Protein AF-A0A0Q5YS54-F1 (afdb_monomer)

Nearest PDB structures (foldseek):
  2hly-assembly1_A  TM=3.190E-01  e=2.538E+00  Agrobacterium fabrum str. C58

Sequence (174 aa):
MFRSRRDGGPVSRREATMVDCDVEPACDAVPCTEVLYANGEWRVTAEGIEHPRTGYVIDRAGIDRRRDGELWEWPLHLAEKSWCEPGPLRDAFMVALGRYGVAADPDLMRSFAIGFGPRFGSGRDIVDLGFTSLGEIVSRRRHGGRKPPGPLPSDVAWRRDETGDRRRVAVAGR

Radius of gyration: 38.42 Å; Cα contacts (8 Å, |Δi|>4): 169; chains: 1; bounding box: 111×113×77 Å

Mean predicted aligned error: 18.4 Å

Solvent-accessible surface area (backbone atoms only — not comparable to full-atom values): 11142 Å² total; per-residue (Å²): 137,84,85,86,83,80,95,76,85,81,81,86,80,86,80,77,75,74,76,79,89,74,73,77,79,71,75,72,71,66,74,80,63,56,71,79,43,73,62,100,59,32,34,27,37,86,62,25,40,34,27,76,90,78,69,47,72,46,47,52,95,55,68,83,42,56,44,94,81,65,34,37,36,62,47,39,60,44,40,76,38,91,88,56,58,48,59,56,49,48,55,49,48,55,52,42,29,65,74,72,72,48,85,86,53,75,43,51,59,50,19,37,44,67,35,40,38,85,66,50,49,64,60,65,65,46,38,81,72,76,40,84,30,67,70,56,58,54,46,62,66,53,71,76,57,76,79,74,83,70,82,76,64,94,49,58,46,81,42,66,48,100,88,66,52,80,45,81,42,77,56,82,84,129

Secondary structure (DSSP, 8-state):
----------------------------------EEEE-SS-EEESSEEEETTTTEEEEGGGTT-EETTTEEHHHHHHHT-TT--HHHHHHHHHHHHHHHTPPP-HHHHHHHHHHHGGGG--HHHHHTTTPPPHHHHHHHHHTTS--PPPPPPTTEEEEE-TTS-EEEEE----

pLDDT: mean 73.24, std 20.6, range [37.03, 97.31]

Foldseek 3Di:
DDDDDDDDDDDDDDPPPDPPPDDDPPPPPPVPQDFPDDDPAWTQGPQFIARVVVRDTDGLVCLQDDDVPQAGDVLQVCLVPPPDQQPRVVVNSVVSCVVSVHDDDPRDVVNNCVSNPPRNDDQVVVVVVVDDRPVNVVVVVCVVDDDDDPDDPPQWDWDQDPVRDTDIDGHDDD

Structure (mmCIF, N/CA/C/O backbone):
data_AF-A0A0Q5YS54-F1
#
_entry.id   AF-A0A0Q5YS54-F1
#
loop_
_atom_site.group_PDB
_atom_site.id
_atom_site.type_symbol
_atom_site.label_atom_id
_atom_site.label_alt_id
_atom_site.label_comp_id
_atom_site.label_asym_id
_atom_site.label_entity_id
_atom_site.label_seq_id
_atom_site.pdbx_PDB_ins_code
_atom_site.Cartn_x
_atom_site.Cartn_y
_atom_site.Cartn_z
_atom_site.occupancy
_atom_site.B_iso_or_equiv
_atom_site.auth_seq_id
_atom_site.auth_comp_id
_atom_site.auth_asym_id
_atom_site.auth_atom_id
_atom_site.pdbx_PDB_model_num
ATOM 1 N N . MET A 1 1 ? -42.291 65.372 63.037 1.00 45.03 1 MET A N 1
ATOM 2 C CA . MET A 1 1 ? -42.064 65.401 61.577 1.00 45.03 1 MET A CA 1
ATOM 3 C C . MET A 1 1 ? -40.604 65.050 61.295 1.00 45.03 1 MET A C 1
ATOM 5 O O . MET A 1 1 ? -39.732 65.658 61.889 1.00 45.03 1 MET A O 1
ATOM 9 N N . PHE A 1 2 ? -40.417 63.990 60.501 1.00 41.16 2 PHE A N 1
ATOM 10 C CA . PHE A 1 2 ? -39.238 63.438 59.805 1.00 41.16 2 PHE A CA 1
ATOM 11 C C . PHE A 1 2 ? -37.777 63.635 60.292 1.00 41.16 2 PHE A C 1
ATOM 13 O O . PHE A 1 2 ? -37.232 64.732 60.347 1.00 41.16 2 PHE A O 1
ATOM 20 N N . ARG A 1 3 ? -37.137 62.471 60.515 1.00 38.94 3 ARG A N 1
ATOM 21 C CA . ARG A 1 3 ? -35.693 62.148 60.603 1.00 38.94 3 ARG A CA 1
ATOM 22 C C . ARG A 1 3 ? -35.018 62.375 59.229 1.00 38.94 3 ARG A C 1
ATOM 24 O O . ARG A 1 3 ? -35.671 62.163 58.220 1.00 38.94 3 ARG A O 1
ATOM 31 N N . SER A 1 4 ? -33.820 62.956 59.105 1.00 37.72 4 SER A N 1
ATOM 32 C CA . SER A 1 4 ? -32.453 62.444 59.359 1.00 37.72 4 SER A CA 1
ATOM 33 C C . SER A 1 4 ? -31.892 61.433 58.333 1.00 37.72 4 SER A C 1
ATOM 35 O O . SER A 1 4 ? -32.382 60.317 58.243 1.00 37.72 4 SER A O 1
ATOM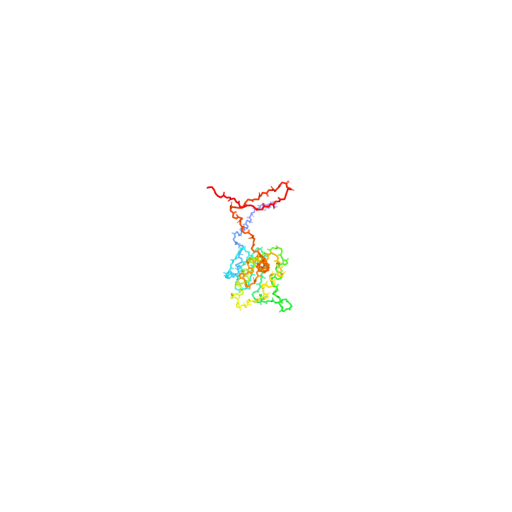 37 N N . ARG A 1 5 ? -30.757 61.845 57.732 1.00 39.06 5 ARG A N 1
ATOM 38 C CA . ARG A 1 5 ? -29.547 61.091 57.321 1.00 39.06 5 ARG A CA 1
ATOM 39 C C . ARG A 1 5 ? -29.536 60.178 56.078 1.00 39.06 5 ARG A C 1
ATOM 41 O O . ARG A 1 5 ? -30.108 59.103 56.078 1.00 39.06 5 ARG A O 1
ATOM 48 N N . ARG A 1 6 ? -28.640 60.589 55.164 1.00 45.41 6 ARG A N 1
ATOM 49 C CA . ARG A 1 6 ? -27.515 59.856 54.536 1.00 45.41 6 ARG A CA 1
ATOM 50 C C . ARG A 1 6 ? -27.780 58.412 54.088 1.00 45.41 6 ARG A C 1
ATOM 52 O O . ARG A 1 6 ? -27.662 57.489 54.889 1.00 45.41 6 ARG A O 1
ATOM 59 N N . ASP A 1 7 ? -27.911 58.247 52.776 1.00 42.50 7 ASP A N 1
ATOM 60 C CA . ASP A 1 7 ? -27.638 56.994 52.075 1.00 42.50 7 ASP A CA 1
ATOM 61 C C . ASP A 1 7 ? -26.134 56.690 52.090 1.00 42.50 7 ASP A C 1
ATOM 63 O O . ASP A 1 7 ? -25.338 57.254 51.340 1.00 42.50 7 ASP A O 1
ATOM 67 N N . GLY A 1 8 ? -25.746 55.805 53.005 1.00 37.88 8 GLY A N 1
ATOM 68 C CA . GLY A 1 8 ? -24.553 54.980 52.898 1.00 37.88 8 GLY A CA 1
ATOM 69 C C . GLY A 1 8 ? -25.012 53.544 52.681 1.00 37.88 8 GLY A C 1
ATOM 70 O O . GLY A 1 8 ? -25.467 52.902 53.624 1.00 37.88 8 GLY A O 1
ATOM 71 N N . GLY A 1 9 ? -24.931 53.056 51.444 1.00 37.75 9 GLY A N 1
ATOM 72 C CA . GLY A 1 9 ? -25.209 51.660 51.115 1.00 37.75 9 GLY A CA 1
ATOM 73 C C . GLY A 1 9 ? -24.006 50.770 51.453 1.00 37.75 9 GLY A C 1
ATOM 74 O O . GLY A 1 9 ? -22.901 51.069 50.994 1.00 37.75 9 GLY A O 1
ATOM 75 N N . PRO A 1 10 ? -24.176 49.696 52.247 1.00 45.62 10 PRO A N 1
ATOM 76 C CA . PRO A 1 10 ? -23.107 48.758 52.542 1.00 45.62 10 PRO A CA 1
ATOM 77 C C . PRO A 1 10 ? -22.980 47.624 51.508 1.00 45.62 10 PRO A C 1
ATOM 79 O O . PRO A 1 10 ? -23.948 47.071 50.999 1.00 45.62 10 PRO A O 1
ATOM 82 N N . VAL A 1 11 ? -21.709 47.308 51.277 1.00 41.50 11 VAL A N 1
ATOM 83 C CA . VAL A 1 11 ? -21.022 46.065 50.893 1.00 41.50 11 VAL A CA 1
ATOM 84 C C . VAL A 1 11 ? -21.829 44.748 50.809 1.00 41.50 11 VAL A C 1
ATOM 86 O O . VAL A 1 11 ? -22.479 44.332 51.761 1.00 41.50 11 VAL A O 1
ATOM 89 N N . SER A 1 12 ? -21.564 44.024 49.711 1.00 44.62 12 SER A N 1
ATOM 90 C CA . SER A 1 12 ? -21.478 42.558 49.548 1.00 44.62 12 SER A CA 1
ATOM 91 C C . SER A 1 12 ? -22.643 41.658 49.976 1.00 44.62 12 SER A C 1
ATOM 93 O O . SER A 1 12 ? -22.775 41.285 51.141 1.00 44.62 12 SER A O 1
ATOM 95 N N . ARG A 1 13 ? -23.269 41.029 48.974 1.00 39.94 13 ARG A N 1
ATOM 96 C CA . ARG A 1 13 ? -23.571 39.595 49.039 1.00 39.94 13 ARG A CA 1
ATOM 97 C C . ARG A 1 13 ? -23.063 38.925 47.766 1.00 39.94 13 ARG A C 1
ATOM 99 O O . ARG A 1 13 ? -23.441 39.288 46.663 1.00 39.94 13 ARG A O 1
ATOM 106 N N . ARG A 1 14 ? -22.145 37.984 47.970 1.00 49.72 14 ARG A N 1
ATOM 107 C CA . ARG A 1 14 ? -21.566 37.091 46.971 1.00 49.72 14 ARG A CA 1
ATOM 108 C C . ARG A 1 14 ? -22.688 36.312 46.283 1.00 49.72 14 ARG A C 1
ATOM 110 O O . ARG A 1 14 ? -23.325 35.497 46.945 1.00 49.72 14 ARG A O 1
ATOM 117 N N . GLU A 1 15 ? -22.882 36.508 44.988 1.00 39.16 15 GLU A N 1
ATOM 118 C CA . GLU A 1 15 ? -23.424 35.450 44.140 1.00 39.16 15 GLU A CA 1
ATOM 119 C C . GLU A 1 15 ? -22.237 34.625 43.659 1.00 39.16 15 GLU A C 1
ATOM 121 O O . GLU A 1 15 ? -21.535 34.962 42.711 1.00 39.16 15 GLU A O 1
ATOM 126 N N . ALA A 1 16 ? -21.963 33.565 44.416 1.00 43.44 16 ALA A N 1
ATOM 127 C CA . ALA A 1 16 ? -21.250 32.420 43.897 1.00 43.44 16 ALA A CA 1
ATOM 128 C C . ALA A 1 16 ? -22.200 31.735 42.910 1.00 43.44 16 ALA A C 1
ATOM 130 O O . ALA A 1 16 ? -22.990 30.875 43.300 1.00 43.44 16 ALA A O 1
ATOM 131 N N . THR A 1 17 ? -22.156 32.137 41.642 1.00 52.41 17 THR A N 1
ATOM 132 C CA . THR A 1 17 ? -22.575 31.243 40.569 1.00 52.41 17 THR A CA 1
ATOM 133 C C . THR A 1 17 ? -21.574 30.100 40.552 1.00 52.41 17 THR A C 1
ATOM 135 O O . THR A 1 17 ? -20.456 30.205 40.055 1.00 52.41 17 THR A O 1
ATOM 138 N N . MET A 1 18 ? -21.969 29.052 41.271 1.00 37.03 18 MET A N 1
ATOM 139 C CA . MET A 1 18 ? -21.812 27.652 40.908 1.00 37.03 18 MET A CA 1
ATOM 140 C C . MET A 1 18 ? -21.274 27.526 39.479 1.00 37.03 18 MET A C 1
ATOM 142 O O . MET A 1 18 ? -22.008 27.678 38.506 1.00 37.03 18 MET A O 1
ATOM 146 N N . VAL A 1 19 ? -19.961 27.339 39.365 1.00 52.62 19 VAL A N 1
ATOM 147 C CA . VAL A 1 19 ? -19.399 26.712 38.177 1.00 52.62 19 VAL A CA 1
ATOM 148 C C . VAL A 1 19 ? -19.944 25.297 38.241 1.00 52.62 19 VAL A C 1
ATOM 150 O O . VAL A 1 19 ? -19.564 24.537 39.132 1.00 52.62 19 VAL A O 1
ATOM 153 N N . ASP A 1 20 ? -20.909 25.002 37.375 1.00 40.97 20 ASP A N 1
ATOM 154 C CA . ASP A 1 20 ? -21.258 23.639 37.006 1.00 40.97 20 ASP A CA 1
ATOM 155 C C . ASP A 1 20 ? -19.962 22.957 36.559 1.00 40.97 20 ASP A C 1
ATOM 157 O O . ASP A 1 20 ? -19.469 23.136 35.445 1.00 40.97 20 ASP A O 1
ATOM 161 N N . CYS A 1 21 ? -19.351 22.236 37.492 1.00 40.00 21 CYS A N 1
ATOM 162 C CA . CYS A 1 21 ? -18.343 21.235 37.212 1.00 40.00 21 CYS A CA 1
ATOM 163 C C . CYS A 1 21 ? -19.077 19.965 36.781 1.00 40.00 21 CYS A C 1
ATOM 165 O O . CYS A 1 21 ? -19.072 18.997 37.524 1.00 40.00 21 CYS A O 1
ATOM 167 N N . ASP A 1 22 ? -19.726 19.981 35.621 1.00 46.78 22 ASP A N 1
ATOM 168 C CA . ASP A 1 22 ? -20.234 18.768 34.983 1.00 46.78 22 ASP A CA 1
ATOM 169 C C . ASP A 1 22 ? -20.442 19.030 33.491 1.00 46.78 22 ASP A C 1
ATOM 171 O O . ASP A 1 22 ? -21.460 19.546 33.039 1.00 46.78 22 ASP A O 1
ATOM 175 N N . VAL A 1 23 ? -19.421 18.713 32.707 1.00 51.25 23 VAL A N 1
ATOM 176 C CA . VAL A 1 23 ? -19.479 17.560 31.808 1.00 51.25 23 VAL A CA 1
ATOM 177 C C . VAL A 1 23 ? -18.148 17.533 31.070 1.00 51.25 23 VAL A C 1
ATOM 179 O O . VAL A 1 23 ? -17.738 18.513 30.446 1.00 51.25 23 VAL A O 1
ATOM 182 N N . GLU A 1 24 ? -17.431 16.423 31.224 1.00 54.34 24 GLU A N 1
ATOM 183 C CA . GLU A 1 24 ? -16.321 16.021 30.361 1.00 54.34 24 GLU A CA 1
ATOM 184 C C . GLU A 1 24 ? -16.598 16.503 28.925 1.00 54.34 24 GLU A C 1
ATOM 186 O O . GLU A 1 24 ? -17.722 16.285 28.450 1.00 54.34 24 GLU A O 1
ATOM 191 N N . PRO A 1 25 ? -15.655 17.140 28.197 1.00 48.47 25 PRO A N 1
ATOM 192 C CA . PRO A 1 25 ? -15.834 17.210 26.760 1.00 48.47 25 PRO A CA 1
ATOM 193 C C . PRO A 1 25 ? -15.951 15.757 26.340 1.00 48.47 25 PRO A C 1
ATOM 195 O O . PRO A 1 25 ? -15.012 14.983 26.543 1.00 48.47 25 PRO A O 1
ATOM 198 N N . ALA A 1 26 ? -17.149 15.385 25.881 1.00 46.88 26 ALA A N 1
ATOM 199 C CA . ALA A 1 26 ? -17.406 14.105 25.275 1.00 46.88 26 ALA A CA 1
ATOM 200 C C . ALA A 1 26 ? -16.154 13.784 24.468 1.00 46.88 26 ALA A C 1
ATOM 202 O O . ALA A 1 26 ? -15.763 14.571 23.603 1.00 46.88 26 ALA A O 1
ATOM 203 N N . CYS A 1 27 ? -15.460 12.696 24.815 1.00 40.81 27 CYS A N 1
ATOM 204 C CA . CYS A 1 27 ? -14.637 12.048 23.821 1.00 40.81 27 CYS A CA 1
ATOM 205 C C . CYS A 1 27 ? -15.623 11.802 22.692 1.00 40.81 27 CYS A C 1
ATOM 207 O O . CYS A 1 27 ? -16.436 10.883 22.800 1.00 40.81 27 CYS A O 1
ATOM 209 N N . ASP A 1 28 ? -15.633 12.702 21.704 1.00 43.88 28 ASP A N 1
ATOM 210 C CA . ASP A 1 28 ? -16.298 12.518 20.437 1.00 43.88 28 ASP A CA 1
ATOM 211 C C . ASP A 1 28 ? -15.869 11.127 20.048 1.00 43.88 28 ASP A C 1
ATOM 213 O O . ASP A 1 28 ? -14.678 10.869 19.836 1.00 43.88 28 ASP A O 1
ATOM 217 N N . ALA A 1 29 ? -16.812 10.199 20.172 1.00 50.38 29 ALA A N 1
ATOM 218 C CA . ALA A 1 29 ? -16.577 8.812 19.898 1.00 50.38 29 ALA A CA 1
ATOM 219 C C . ALA A 1 29 ? -16.202 8.810 18.428 1.00 50.38 29 ALA A C 1
ATOM 221 O O . ALA A 1 29 ? -17.075 8.878 17.563 1.00 50.38 29 ALA A O 1
ATOM 222 N N . VAL A 1 30 ? -14.891 8.821 18.163 1.00 54.78 30 VAL A N 1
ATOM 223 C CA . VAL A 1 30 ? -14.317 8.471 16.876 1.00 54.78 30 VAL A CA 1
ATOM 224 C C . VAL A 1 30 ? -15.111 7.232 16.512 1.00 54.78 30 VAL A C 1
ATOM 226 O O . VAL A 1 30 ? -15.075 6.290 17.320 1.00 54.78 30 VAL A O 1
ATOM 229 N N . PRO A 1 31 ? -15.946 7.262 15.448 1.00 50.97 31 PRO A N 1
ATOM 230 C CA . PRO A 1 31 ? -16.754 6.103 15.112 1.00 50.97 31 PRO A CA 1
ATOM 231 C C . PRO A 1 31 ? -15.760 4.964 15.115 1.00 50.97 31 PRO A C 1
ATOM 233 O O . PRO A 1 31 ? -14.725 5.090 14.466 1.00 50.97 31 PRO A O 1
ATOM 236 N N . CYS A 1 32 ? -15.962 3.987 16.003 1.00 50.88 32 CYS A N 1
ATOM 237 C CA . CYS A 1 32 ? -14.967 2.960 16.253 1.00 50.88 32 CYS A CA 1
ATOM 238 C C . CYS A 1 32 ? -14.929 2.110 14.993 1.00 50.88 32 CYS A C 1
ATOM 240 O O . CYS A 1 32 ? -15.639 1.114 14.882 1.00 50.88 32 CYS A O 1
ATOM 242 N N . THR A 1 33 ? -14.188 2.591 13.999 1.00 67.19 33 THR A N 1
ATOM 243 C CA . THR A 1 33 ? -14.033 1.994 12.695 1.00 67.19 33 THR A CA 1
ATOM 244 C C . THR A 1 33 ? -13.433 0.644 12.987 1.00 67.19 33 THR A C 1
ATOM 246 O O . THR A 1 33 ? -12.353 0.550 13.574 1.00 67.19 33 THR A O 1
ATOM 249 N N . GLU A 1 34 ? -14.198 -0.400 12.688 1.00 87.75 34 GLU A N 1
ATOM 250 C CA . GLU A 1 34 ? -13.836 -1.756 13.059 1.00 87.75 34 GLU A CA 1
ATOM 251 C C . GLU A 1 34 ? -12.430 -2.057 12.533 1.00 87.75 34 GLU A C 1
ATOM 253 O O . GLU A 1 34 ? -12.168 -1.974 11.330 1.00 87.75 34 GLU A O 1
ATOM 258 N N . VAL A 1 35 ? -11.508 -2.353 13.449 1.00 93.06 35 VAL A N 1
ATOM 259 C CA . VAL A 1 35 ? -10.118 -2.644 13.107 1.00 93.06 35 VAL A CA 1
ATOM 260 C C . VAL A 1 35 ? -10.049 -4.090 12.636 1.00 93.06 35 VAL A C 1
ATOM 262 O O . VAL A 1 35 ? -10.115 -5.026 13.429 1.00 93.06 35 VAL A O 1
ATOM 265 N N . LEU A 1 36 ? -9.896 -4.270 11.328 1.00 94.44 36 LEU A N 1
ATOM 266 C CA . LEU A 1 36 ? -9.794 -5.573 10.672 1.00 94.44 36 LEU A CA 1
ATOM 267 C C . LEU A 1 36 ? -8.412 -6.206 10.856 1.00 94.44 36 LEU A C 1
ATOM 269 O O . LEU A 1 36 ? -8.273 -7.431 10.814 1.00 94.44 36 LEU A O 1
ATOM 273 N N . TYR A 1 37 ? -7.387 -5.369 11.009 1.00 96.06 37 TYR A N 1
ATOM 274 C CA . TYR A 1 37 ? -6.006 -5.765 11.258 1.00 96.06 37 TYR A CA 1
ATOM 275 C C . TYR A 1 37 ? -5.220 -4.594 11.848 1.00 96.06 37 TYR A C 1
ATOM 277 O O . TYR A 1 37 ? -5.487 -3.439 11.533 1.00 96.06 37 TYR A O 1
ATOM 285 N N . ALA A 1 38 ? -4.222 -4.885 12.674 1.00 95.81 38 ALA A N 1
ATOM 286 C CA . ALA A 1 38 ? -3.269 -3.895 13.147 1.00 95.81 38 ALA A CA 1
ATOM 287 C C . ALA A 1 38 ? -1.885 -4.525 13.306 1.00 95.81 38 ALA A C 1
ATOM 289 O O . ALA A 1 38 ? -1.764 -5.69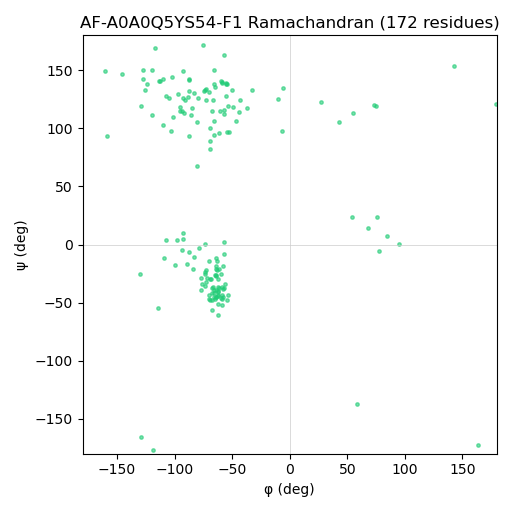0 13.687 1.00 95.81 38 ALA A O 1
ATOM 290 N N . ASN A 1 39 ? -0.848 -3.737 13.051 1.00 94.69 39 ASN A N 1
ATOM 291 C CA . ASN A 1 39 ? 0.530 -4.064 13.393 1.00 94.69 39 ASN A CA 1
ATOM 292 C C . ASN A 1 39 ? 1.178 -2.905 14.163 1.00 94.69 39 ASN A C 1
ATOM 294 O O . ASN A 1 39 ? 0.484 -2.026 14.671 1.00 94.69 39 ASN A O 1
ATOM 298 N N . GLY A 1 40 ? 2.508 -2.929 14.294 1.00 90.12 40 GLY A N 1
ATOM 299 C CA . GLY A 1 40 ? 3.245 -1.943 15.087 1.00 90.12 40 GLY A CA 1
ATOM 300 C C . GLY A 1 40 ? 3.109 -0.490 14.615 1.00 90.12 40 GLY A C 1
ATOM 301 O O . GLY A 1 40 ? 3.334 0.406 15.420 1.00 90.12 40 GLY A O 1
ATOM 302 N N . GLU A 1 41 ? 2.731 -0.248 13.356 1.00 94.00 41 GLU A N 1
ATOM 303 C CA . GLU A 1 41 ? 2.672 1.104 12.771 1.00 94.00 41 GLU A CA 1
ATOM 304 C C . GLU A 1 41 ? 1.335 1.409 12.069 1.00 94.00 41 GLU A C 1
ATOM 306 O O . GLU A 1 41 ? 0.935 2.568 11.985 1.00 94.00 41 GLU A O 1
ATOM 311 N N . TRP A 1 42 ? 0.609 0.392 11.594 1.00 96.81 42 TRP A N 1
ATOM 312 C CA . TRP A 1 42 ? -0.575 0.557 10.747 1.00 96.81 42 TRP A CA 1
ATOM 313 C C . TRP A 1 42 ? -1.795 -0.191 11.279 1.00 96.81 42 TRP A C 1
ATOM 315 O O . TRP A 1 42 ? -1.685 -1.256 11.890 1.00 96.81 42 TRP A O 1
ATOM 325 N N . ARG A 1 43 ? -2.979 0.347 10.982 1.00 97.31 43 ARG A N 1
ATOM 326 C CA . ARG A 1 43 ? -4.288 -0.272 11.212 1.00 97.31 43 ARG A CA 1
ATOM 327 C C . ARG A 1 43 ? -5.053 -0.335 9.900 1.00 97.31 43 ARG A C 1
ATOM 329 O O . ARG A 1 43 ? -5.046 0.614 9.133 1.00 97.31 43 ARG A O 1
ATOM 336 N N . VAL A 1 44 ? -5.726 -1.444 9.645 1.00 97.00 44 VAL A N 1
ATOM 337 C CA . VAL A 1 44 ? -6.645 -1.625 8.521 1.00 97.00 44 VAL A CA 1
ATOM 338 C C . VAL A 1 44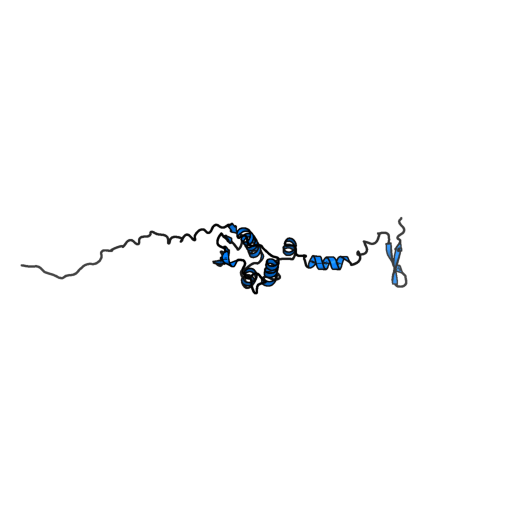 ? -8.049 -1.632 9.099 1.00 97.00 44 VAL A C 1
ATOM 340 O O . VAL A 1 44 ? -8.327 -2.390 10.028 1.00 97.00 44 VAL A O 1
ATOM 343 N N . THR A 1 45 ? -8.921 -0.797 8.556 1.00 96.06 45 THR A N 1
ATOM 344 C CA . THR A 1 45 ? -10.325 -0.674 8.956 1.00 96.06 45 THR A CA 1
ATOM 345 C C . THR A 1 45 ? -11.239 -1.014 7.780 1.00 96.06 45 THR A C 1
ATOM 347 O O . THR A 1 45 ? -10.763 -1.408 6.719 1.00 96.06 45 THR A O 1
ATOM 350 N N . ALA A 1 46 ? -12.557 -0.888 7.932 1.00 93.94 46 ALA A N 1
ATOM 351 C CA . ALA A 1 46 ? -13.479 -1.030 6.801 1.00 93.94 46 ALA A CA 1
ATOM 352 C C . ALA A 1 46 ? -13.306 0.068 5.727 1.00 93.94 46 ALA A C 1
ATOM 354 O O . ALA A 1 46 ? -13.596 -0.173 4.550 1.00 93.94 46 ALA A O 1
ATOM 355 N N . GLU A 1 47 ? -12.813 1.240 6.137 1.00 93.69 47 GLU A N 1
ATOM 356 C CA . GLU A 1 47 ? -12.743 2.458 5.321 1.00 93.69 47 GLU A CA 1
ATOM 357 C C . GLU A 1 47 ? -11.359 2.702 4.715 1.00 93.69 47 GLU A C 1
ATOM 359 O O . GLU A 1 47 ? -11.219 3.479 3.774 1.00 93.69 47 GLU A O 1
ATOM 364 N N . GLY A 1 48 ? -10.308 2.056 5.224 1.00 95.38 48 GLY A N 1
ATOM 365 C CA . GLY A 1 48 ? -8.958 2.342 4.756 1.00 95.38 48 GLY A CA 1
ATOM 366 C C . GLY A 1 48 ? -7.845 1.838 5.660 1.00 95.38 48 GLY A C 1
ATOM 367 O O . GLY A 1 48 ? -8.069 1.098 6.619 1.00 95.38 48 GLY A O 1
ATOM 368 N N . ILE A 1 49 ? -6.621 2.235 5.326 1.00 96.50 49 ILE A N 1
ATOM 369 C CA . ILE A 1 49 ? -5.428 1.970 6.132 1.00 96.50 49 ILE A CA 1
ATOM 370 C C . ILE A 1 49 ? -5.030 3.255 6.847 1.00 96.50 49 ILE A C 1
ATOM 372 O O . ILE A 1 49 ? -4.825 4.282 6.212 1.00 96.50 49 ILE A O 1
ATOM 376 N N . GLU A 1 50 ? -4.882 3.195 8.159 1.00 96.31 50 GLU A N 1
ATOM 377 C CA . GLU A 1 50 ? -4.517 4.315 9.011 1.00 96.31 50 GLU A CA 1
ATOM 378 C C . GLU A 1 50 ? -3.131 4.096 9.623 1.00 96.31 50 GLU A C 1
ATOM 380 O O . GLU A 1 50 ? -2.796 2.990 10.052 1.00 96.31 50 GLU A O 1
ATOM 385 N N . HIS A 1 51 ? -2.346 5.165 9.715 1.00 95.88 51 HIS A N 1
ATOM 386 C CA . HIS A 1 51 ? -1.145 5.243 10.535 1.00 95.88 51 HIS A CA 1
ATOM 387 C C . HIS A 1 51 ? -1.446 6.049 11.814 1.00 95.88 51 HIS A C 1
ATOM 389 O O . HIS A 1 51 ? -1.389 7.286 11.788 1.00 95.88 51 HIS A O 1
ATOM 395 N N . PRO A 1 52 ? -1.738 5.398 12.958 1.00 92.75 52 PRO A N 1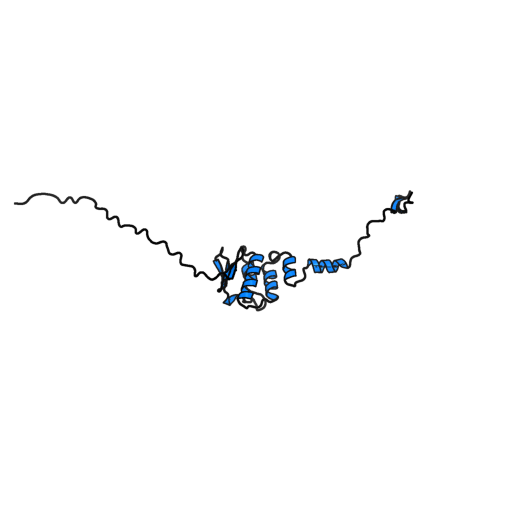
ATOM 396 C CA . PRO A 1 52 ? -2.326 6.066 14.125 1.00 92.75 52 PRO A CA 1
ATOM 397 C C . PRO A 1 52 ? -1.446 7.165 14.725 1.00 92.75 52 PRO A C 1
ATOM 399 O O . PRO A 1 52 ? -1.943 8.135 15.286 1.00 92.75 52 PRO A O 1
ATOM 402 N N . ARG A 1 53 ? -0.118 7.036 14.603 1.00 91.44 53 ARG A N 1
ATOM 403 C CA . ARG A 1 53 ? 0.835 8.013 15.154 1.00 91.44 53 ARG A CA 1
ATOM 404 C C . ARG A 1 53 ? 0.854 9.330 14.377 1.00 91.44 53 ARG A C 1
ATOM 406 O O . ARG A 1 53 ? 1.190 10.360 14.949 1.00 91.44 53 ARG A O 1
ATOM 413 N N . THR A 1 54 ? 0.545 9.302 13.081 1.00 92.62 54 THR A N 1
ATOM 414 C CA . THR A 1 54 ? 0.548 10.504 12.224 1.00 92.62 54 THR A CA 1
ATOM 415 C C . THR A 1 54 ? -0.857 10.943 11.823 1.00 92.62 54 THR A C 1
ATOM 417 O O . THR A 1 54 ? -1.001 12.033 11.279 1.00 92.62 54 THR A O 1
ATOM 420 N N . GLY A 1 55 ? -1.874 10.108 12.061 1.00 92.94 55 GLY A N 1
ATOM 421 C CA . GLY A 1 55 ? -3.238 10.317 11.574 1.00 92.94 55 GLY A CA 1
ATOM 422 C C . GLY A 1 55 ? -3.362 10.195 10.053 1.00 92.94 55 GLY A C 1
ATOM 423 O O . GLY A 1 55 ? -4.349 10.647 9.481 1.00 92.94 55 GLY A O 1
ATOM 424 N N . TYR A 1 56 ? -2.353 9.640 9.374 1.00 94.50 56 TYR A N 1
ATOM 425 C CA . TYR A 1 56 ? -2.375 9.493 7.921 1.00 94.50 56 TYR A CA 1
ATOM 426 C C . TYR A 1 56 ? -3.320 8.360 7.521 1.00 94.50 56 TYR A C 1
ATOM 428 O O . TYR A 1 56 ? -3.217 7.265 8.071 1.00 94.50 56 TYR A O 1
ATOM 436 N N . VAL A 1 57 ? -4.195 8.600 6.543 1.00 95.00 57 VAL A N 1
ATOM 437 C CA . VAL A 1 57 ? -5.186 7.622 6.078 1.00 95.00 57 VAL A CA 1
ATOM 438 C C . VAL A 1 57 ? -5.067 7.415 4.572 1.00 95.00 57 VAL A C 1
ATOM 440 O O . VAL A 1 57 ? -5.012 8.369 3.799 1.00 95.00 57 VAL A O 1
ATOM 443 N N . ILE A 1 58 ? -5.052 6.148 4.170 1.00 96.12 58 ILE A N 1
ATOM 444 C CA . ILE A 1 58 ? -5.204 5.681 2.796 1.00 96.12 58 ILE A CA 1
ATOM 445 C C . ILE A 1 58 ? -6.640 5.192 2.650 1.00 96.12 58 ILE A C 1
ATOM 447 O O . ILE A 1 58 ? -7.001 4.161 3.220 1.00 96.12 58 ILE A O 1
ATOM 451 N N . ASP A 1 59 ? -7.447 5.927 1.895 1.00 95.88 59 ASP A N 1
ATOM 452 C CA . ASP A 1 59 ? -8.844 5.577 1.647 1.00 95.88 59 ASP A CA 1
ATOM 453 C C . ASP A 1 59 ? -8.946 4.261 0.861 1.00 95.88 59 ASP A C 1
ATOM 455 O O . ASP A 1 59 ? -8.239 4.052 -0.133 1.00 95.88 59 ASP A O 1
ATOM 459 N N . ARG A 1 60 ? -9.851 3.379 1.289 1.00 95.50 60 ARG A N 1
ATOM 460 C CA . ARG A 1 60 ? -10.172 2.130 0.598 1.00 95.50 60 ARG A CA 1
ATOM 461 C C . ARG A 1 60 ? -10.540 2.363 -0.865 1.00 95.50 60 ARG A C 1
ATOM 463 O O . ARG A 1 60 ? -10.081 1.605 -1.715 1.00 95.50 60 ARG A O 1
ATOM 470 N N . ALA A 1 61 ? -11.347 3.376 -1.170 1.00 94.25 61 ALA A N 1
ATOM 471 C CA . ALA A 1 61 ? -11.804 3.674 -2.525 1.00 94.25 61 ALA A CA 1
ATOM 472 C C . ALA A 1 61 ? -10.657 4.069 -3.465 1.00 94.25 61 ALA A C 1
ATOM 474 O O . ALA A 1 61 ? -10.798 3.972 -4.680 1.00 94.25 61 ALA A O 1
ATOM 475 N N . GLY A 1 62 ? -9.528 4.519 -2.912 1.00 94.06 62 GLY A N 1
ATOM 476 C CA . GLY A 1 62 ? -8.345 4.902 -3.671 1.00 94.06 62 GLY A CA 1
ATOM 477 C C . GLY A 1 62 ? -7.181 3.927 -3.552 1.00 94.06 62 GLY A C 1
ATOM 478 O O . GLY A 1 62 ? -6.110 4.242 -4.064 1.00 94.06 62 GLY A O 1
ATOM 479 N N . ILE A 1 63 ? -7.323 2.791 -2.865 1.00 95.12 63 ILE A N 1
ATOM 480 C CA . ILE A 1 63 ? -6.176 1.942 -2.509 1.00 95.12 63 ILE A CA 1
ATOM 481 C C . ILE A 1 63 ? -5.448 1.350 -3.727 1.00 95.12 63 ILE A C 1
ATOM 483 O O . ILE A 1 63 ? -4.247 1.101 -3.658 1.00 95.12 63 ILE A O 1
ATOM 487 N N . ASP A 1 64 ? -6.146 1.157 -4.847 1.00 94.81 64 ASP A N 1
ATOM 488 C CA . ASP A 1 64 ? -5.637 0.550 -6.084 1.00 94.81 64 ASP A CA 1
ATOM 489 C C . ASP A 1 64 ? -5.094 1.561 -7.107 1.00 94.81 64 ASP A C 1
ATOM 491 O O . ASP A 1 64 ? -4.682 1.176 -8.208 1.00 94.81 64 ASP A O 1
ATOM 495 N N . ARG A 1 65 ? -5.053 2.847 -6.732 1.00 95.69 65 ARG A N 1
ATOM 496 C CA . ARG A 1 65 ? -4.608 3.939 -7.599 1.00 95.69 65 ARG A CA 1
ATOM 497 C C . ARG A 1 65 ? -3.220 3.697 -8.179 1.00 95.69 65 ARG A C 1
ATOM 499 O O . ARG A 1 65 ? -2.278 3.291 -7.489 1.00 95.69 65 ARG A O 1
ATOM 506 N N . ARG A 1 66 ? -3.096 4.023 -9.468 1.00 94.62 66 ARG A N 1
ATOM 507 C CA . ARG A 1 66 ? -1.871 3.868 -10.254 1.00 94.62 66 ARG A CA 1
ATOM 508 C C . ARG A 1 66 ? -1.284 5.208 -10.662 1.00 94.62 66 ARG A C 1
ATOM 510 O O . ARG A 1 66 ? -2.000 6.111 -11.084 1.00 94.62 66 ARG A O 1
ATOM 517 N N . ARG A 1 67 ? 0.040 5.290 -10.609 1.00 89.06 67 ARG A N 1
ATOM 518 C CA . ARG A 1 67 ? 0.848 6.348 -11.203 1.00 89.06 67 ARG A CA 1
ATOM 519 C C . ARG A 1 67 ? 1.243 5.925 -12.613 1.00 89.06 67 ARG A C 1
ATOM 521 O O . ARG A 1 67 ? 1.792 4.840 -12.803 1.00 89.06 67 ARG A O 1
ATOM 528 N N . ASP A 1 68 ? 0.914 6.770 -13.586 1.00 85.38 68 ASP A N 1
ATOM 529 C CA . ASP A 1 68 ? 1.195 6.564 -15.015 1.00 85.38 68 ASP A CA 1
ATOM 530 C C . ASP A 1 68 ? 0.674 5.221 -15.576 1.00 85.38 68 ASP A C 1
ATOM 532 O O . ASP A 1 68 ? 1.172 4.713 -16.573 1.00 85.38 68 ASP A O 1
ATOM 536 N N . GLY A 1 69 ? -0.347 4.639 -14.933 1.00 83.19 69 GLY A N 1
ATOM 537 C CA . GLY A 1 69 ? -0.996 3.393 -15.356 1.00 83.19 69 GLY A CA 1
ATOM 538 C C . GLY A 1 69 ? -0.239 2.098 -15.037 1.00 83.19 69 GLY A C 1
ATOM 539 O O . GLY A 1 69 ? -0.804 1.028 -15.232 1.00 83.19 69 GLY A O 1
ATOM 540 N N . GLU A 1 70 ? 0.987 2.169 -14.514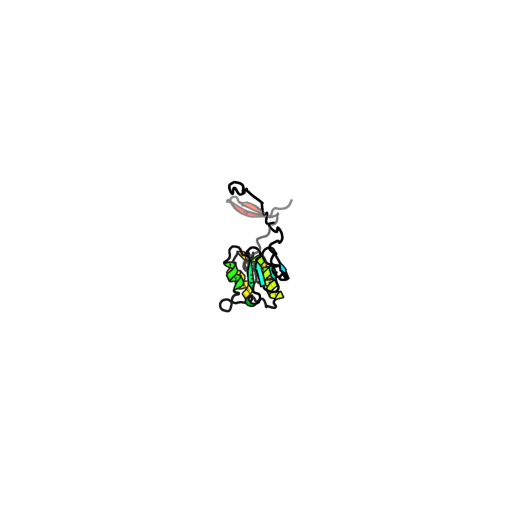 1.00 88.56 70 GLU A N 1
ATOM 541 C CA . GLU A 1 70 ? 1.824 0.984 -14.268 1.00 88.56 70 GLU A CA 1
ATOM 542 C C . GLU A 1 70 ? 2.077 0.752 -12.773 1.00 88.56 70 GLU A C 1
ATOM 544 O O . GLU A 1 70 ? 1.790 -0.317 -12.233 1.00 88.56 70 GLU A O 1
ATOM 549 N N . LEU A 1 71 ? 2.593 1.762 -12.070 1.00 93.44 71 LEU A N 1
ATOM 550 C CA . LEU A 1 71 ? 3.035 1.610 -10.684 1.00 93.44 71 LEU A CA 1
ATOM 551 C C . LEU A 1 71 ? 1.925 1.966 -9.701 1.00 93.44 71 LEU A C 1
ATOM 553 O O . LEU A 1 71 ? 1.110 2.845 -9.954 1.00 93.44 71 LEU A O 1
ATOM 557 N N . TRP A 1 72 ? 1.914 1.324 -8.541 1.00 95.88 72 TRP A N 1
ATOM 558 C CA . TRP A 1 72 ? 1.012 1.670 -7.450 1.00 95.88 72 TRP A CA 1
ATOM 559 C C . TRP A 1 72 ? 1.409 3.009 -6.832 1.00 95.88 72 TRP A C 1
ATOM 561 O O . TRP A 1 72 ? 2.572 3.233 -6.490 1.00 95.88 72 TRP A O 1
ATOM 571 N N . GLU A 1 73 ? 0.430 3.895 -6.660 1.00 95.88 73 GLU A N 1
ATOM 572 C CA . GLU A 1 73 ? 0.653 5.255 -6.169 1.00 95.88 73 GLU A CA 1
ATOM 573 C C . GLU A 1 73 ? 1.116 5.261 -4.706 1.00 95.88 73 GLU A C 1
ATOM 575 O O . GLU A 1 73 ? 2.109 5.908 -4.372 1.00 95.88 73 GLU A O 1
ATOM 580 N N . TRP A 1 74 ? 0.439 4.507 -3.835 1.00 96.06 74 TRP A N 1
ATOM 581 C CA . TRP A 1 74 ? 0.657 4.583 -2.387 1.00 96.06 74 TRP A CA 1
ATOM 582 C C . TRP A 1 74 ? 2.039 4.127 -1.918 1.00 96.06 74 TRP A C 1
ATOM 584 O O . TRP A 1 74 ? 2.643 4.861 -1.133 1.00 96.06 74 TRP A O 1
ATOM 594 N N . PRO A 1 75 ? 2.601 2.996 -2.394 1.00 94.56 75 PRO A N 1
ATOM 595 C CA . PRO A 1 75 ? 3.968 2.625 -2.042 1.00 94.56 75 PRO A CA 1
ATOM 596 C C . PRO A 1 75 ? 4.991 3.697 -2.434 1.00 94.56 75 PRO A C 1
ATOM 598 O O . PRO A 1 75 ? 5.917 3.963 -1.672 1.00 94.56 75 PRO A O 1
ATOM 601 N N . LEU A 1 76 ? 4.812 4.351 -3.588 1.00 94.25 76 LEU A N 1
ATOM 602 C CA . LEU A 1 76 ? 5.698 5.428 -4.033 1.00 94.25 76 LEU A CA 1
ATOM 603 C C . LEU A 1 76 ? 5.525 6.687 -3.176 1.00 94.25 76 LEU A C 1
ATOM 605 O O . LEU A 1 76 ? 6.511 7.254 -2.716 1.00 94.25 76 LEU A O 1
ATOM 609 N N . HIS A 1 77 ? 4.281 7.097 -2.924 1.00 94.56 77 HIS A N 1
ATOM 610 C CA . HIS A 1 77 ? 3.976 8.292 -2.140 1.00 94.56 77 HIS A CA 1
ATOM 611 C C . HIS A 1 77 ? 4.477 8.185 -0.693 1.00 94.56 77 HIS A C 1
ATOM 613 O O . HIS A 1 77 ? 5.045 9.131 -0.144 1.00 94.56 77 HIS A O 1
ATOM 619 N N . LEU A 1 78 ? 4.276 7.028 -0.058 1.00 95.06 78 LEU A N 1
ATOM 620 C CA . LEU A 1 78 ? 4.681 6.803 1.329 1.00 95.06 78 LEU A CA 1
ATOM 621 C C . LEU A 1 78 ? 6.188 6.638 1.483 1.00 95.06 78 LEU A C 1
ATOM 623 O O . LEU A 1 78 ? 6.732 6.979 2.530 1.00 95.06 78 LEU A O 1
ATOM 627 N N . ALA A 1 79 ? 6.884 6.195 0.438 1.00 93.00 79 ALA A N 1
ATOM 628 C CA . ALA A 1 79 ? 8.333 6.106 0.470 1.00 93.00 79 ALA A CA 1
ATOM 629 C C . ALA A 1 79 ? 9.033 7.466 0.604 1.00 93.00 79 ALA A C 1
ATOM 631 O O . ALA A 1 79 ? 10.134 7.525 1.158 1.00 93.00 79 ALA A O 1
ATOM 632 N N . GLU A 1 80 ? 8.388 8.549 0.158 1.00 91.62 80 GLU A N 1
ATOM 633 C CA . GLU A 1 80 ? 8.859 9.926 0.348 1.00 91.62 80 GLU A CA 1
ATOM 634 C C . GLU A 1 80 ? 8.760 10.389 1.811 1.00 91.62 80 GLU A C 1
ATOM 636 O O . GLU A 1 80 ? 9.319 11.422 2.184 1.00 91.62 80 GLU A O 1
ATOM 641 N N . LYS A 1 81 ? 8.030 9.654 2.658 1.00 92.75 81 LYS A N 1
ATOM 642 C CA . LYS A 1 81 ? 7.823 10.005 4.061 1.00 92.75 81 LYS A CA 1
ATOM 643 C C . LYS A 1 81 ? 8.843 9.284 4.936 1.00 92.75 81 LYS A C 1
ATOM 645 O O . LYS A 1 81 ? 8.858 8.060 5.025 1.00 92.75 81 LYS A O 1
ATOM 650 N N . SER A 1 82 ? 9.676 10.056 5.633 1.00 88.94 82 SER A N 1
ATOM 651 C CA . SER A 1 82 ? 10.750 9.527 6.490 1.00 88.94 82 SER A CA 1
ATOM 652 C C . SER A 1 82 ? 10.257 8.694 7.675 1.00 88.94 82 SER A C 1
ATOM 654 O O . SER A 1 82 ? 11.016 7.893 8.202 1.00 88.94 82 SER A O 1
ATOM 656 N N . TRP A 1 83 ? 9.003 8.877 8.092 1.00 90.69 83 TRP A N 1
ATOM 657 C CA . TRP A 1 83 ? 8.375 8.123 9.178 1.00 90.69 83 TRP A CA 1
ATOM 658 C C . TRP A 1 83 ? 7.804 6.771 8.735 1.00 90.69 83 TRP A C 1
ATOM 660 O O . TRP A 1 83 ? 7.392 5.987 9.585 1.00 90.69 83 TRP A O 1
ATOM 670 N N . CYS A 1 84 ? 7.726 6.504 7.428 1.00 92.88 84 CYS A N 1
ATOM 671 C CA . CYS A 1 84 ? 7.096 5.300 6.912 1.00 92.88 84 CYS A CA 1
ATOM 672 C C . CYS A 1 84 ? 8.117 4.172 6.733 1.00 92.88 84 CYS A C 1
ATOM 674 O O . CYS A 1 84 ? 8.973 4.217 5.843 1.00 92.88 84 CYS A O 1
ATOM 676 N N . GLU A 1 85 ? 7.960 3.118 7.534 1.00 90.69 85 GLU A N 1
ATOM 677 C CA . GLU A 1 85 ? 8.739 1.890 7.407 1.00 90.69 85 GLU A CA 1
ATOM 678 C C . GLU A 1 85 ? 8.084 0.905 6.421 1.00 90.69 85 GLU A C 1
ATOM 680 O O . GLU A 1 85 ? 6.883 0.625 6.521 1.00 90.69 85 GLU A O 1
ATOM 685 N N . PRO A 1 86 ? 8.852 0.338 5.473 1.00 91.62 86 PRO A N 1
ATOM 686 C CA . PRO A 1 86 ? 8.307 -0.487 4.399 1.00 91.62 86 PRO A CA 1
ATOM 687 C C . PRO A 1 86 ? 7.683 -1.801 4.865 1.00 91.62 86 PRO A C 1
ATOM 689 O O . PRO A 1 86 ? 6.672 -2.208 4.304 1.00 91.62 86 PRO A O 1
ATOM 692 N N . GLY A 1 87 ? 8.278 -2.477 5.853 1.00 91.56 87 GLY A N 1
ATOM 693 C CA . GLY A 1 87 ? 7.817 -3.794 6.310 1.00 91.56 87 GLY A CA 1
ATOM 694 C C . GLY A 1 87 ? 6.396 -3.746 6.885 1.00 91.56 87 GLY A C 1
ATOM 695 O O . GLY A 1 87 ? 5.492 -4.349 6.305 1.00 91.56 87 GLY A O 1
ATOM 696 N N . PRO A 1 88 ? 6.160 -2.964 7.958 1.00 93.44 88 PRO A N 1
ATOM 697 C CA . PRO A 1 88 ? 4.825 -2.794 8.526 1.00 93.44 88 PRO A CA 1
ATOM 698 C C . PRO A 1 88 ? 3.801 -2.263 7.517 1.00 93.44 88 PRO A C 1
ATOM 700 O O . PRO A 1 88 ? 2.651 -2.703 7.531 1.00 93.44 88 PRO A O 1
ATOM 703 N N . LEU A 1 89 ? 4.205 -1.349 6.624 1.00 94.94 89 LEU A N 1
ATOM 704 C CA . LEU A 1 89 ? 3.320 -0.867 5.565 1.00 94.94 89 LEU A CA 1
ATOM 705 C C . LEU A 1 89 ? 2.919 -2.005 4.625 1.00 94.94 89 LEU A C 1
ATOM 707 O O . LEU A 1 89 ? 1.733 -2.190 4.375 1.00 94.94 89 LEU A O 1
ATOM 711 N N . ARG A 1 90 ? 3.886 -2.766 4.103 1.00 94.44 90 ARG A N 1
ATOM 712 C CA . ARG A 1 90 ? 3.644 -3.865 3.160 1.00 94.44 90 ARG A CA 1
ATOM 713 C C . ARG A 1 90 ? 2.650 -4.867 3.723 1.00 94.44 90 ARG A C 1
ATOM 715 O O . ARG A 1 90 ? 1.707 -5.236 3.031 1.00 94.44 90 ARG A O 1
ATOM 722 N N . ASP A 1 91 ? 2.852 -5.285 4.966 1.00 94.25 91 ASP A N 1
ATOM 723 C CA . ASP A 1 91 ? 2.010 -6.297 5.595 1.00 94.25 91 ASP A CA 1
ATOM 724 C C . ASP A 1 91 ? 0.568 -5.785 5.754 1.00 94.25 91 ASP A C 1
ATOM 726 O O . ASP A 1 91 ? -0.380 -6.471 5.367 1.00 94.25 91 ASP A O 1
ATOM 730 N N . ALA A 1 92 ? 0.394 -4.544 6.223 1.00 96.19 92 ALA A N 1
ATOM 731 C CA . ALA A 1 92 ? -0.923 -3.915 6.311 1.00 96.19 92 ALA A CA 1
ATOM 732 C C . ALA A 1 92 ? -1.577 -3.742 4.931 1.00 96.19 92 ALA A C 1
ATOM 734 O O . ALA A 1 92 ? -2.769 -4.005 4.780 1.00 96.19 92 ALA A O 1
ATOM 735 N N . PHE A 1 93 ? -0.800 -3.359 3.916 1.00 96.06 93 PHE A N 1
ATOM 736 C CA . PHE A 1 93 ? -1.284 -3.168 2.552 1.00 96.06 93 PHE A CA 1
ATOM 737 C C . PHE A 1 93 ? -1.767 -4.487 1.942 1.00 96.06 93 PHE A C 1
ATOM 739 O O . PHE A 1 93 ? -2.875 -4.551 1.423 1.00 96.06 93 PHE A O 1
ATOM 746 N N . MET A 1 94 ? -0.998 -5.570 2.073 1.00 95.00 94 MET A N 1
ATOM 747 C CA . MET A 1 94 ? -1.389 -6.894 1.573 1.00 95.00 94 MET A CA 1
ATOM 748 C C . MET A 1 94 ? -2.660 -7.417 2.250 1.00 95.00 94 MET A C 1
ATOM 750 O O . MET A 1 94 ? -3.540 -7.958 1.578 1.00 95.00 94 MET A O 1
ATOM 754 N N . VAL A 1 95 ? -2.790 -7.220 3.567 1.00 96.19 95 VAL A N 1
ATOM 755 C CA . VAL A 1 95 ? -4.020 -7.574 4.287 1.00 96.19 95 VAL A CA 1
ATOM 756 C C . VAL A 1 95 ? -5.196 -6.733 3.793 1.00 96.19 95 VAL A C 1
ATOM 758 O O . VAL A 1 95 ? -6.259 -7.288 3.518 1.00 96.19 95 VAL A O 1
ATOM 761 N N . ALA A 1 96 ? -5.012 -5.423 3.634 1.00 96.44 96 ALA A N 1
ATOM 762 C CA . ALA A 1 96 ? -6.047 -4.522 3.141 1.00 96.44 96 ALA A CA 1
ATOM 763 C C . ALA A 1 96 ? -6.539 -4.923 1.744 1.00 96.44 96 ALA A C 1
ATOM 765 O O . ALA A 1 96 ? -7.742 -5.068 1.549 1.00 96.44 96 ALA A O 1
ATOM 766 N N . LEU A 1 97 ? -5.635 -5.209 0.801 1.00 96.00 97 LEU A N 1
ATOM 767 C CA . LEU A 1 97 ? -6.003 -5.674 -0.541 1.00 96.00 97 LEU A CA 1
ATOM 768 C C . LEU A 1 97 ? -6.838 -6.960 -0.491 1.00 96.00 97 LEU A C 1
ATOM 770 O O . LEU A 1 97 ? -7.896 -7.035 -1.119 1.00 96.00 97 LEU A O 1
ATOM 774 N N . GLY A 1 98 ? -6.423 -7.931 0.329 1.00 95.31 98 GLY A N 1
ATOM 775 C CA . GLY A 1 98 ? -7.178 -9.168 0.536 1.00 95.31 98 GLY A CA 1
ATOM 776 C C . GLY A 1 98 ? -8.571 -8.938 1.133 1.00 95.31 98 GLY A C 1
ATOM 777 O O . GLY A 1 98 ? -9.523 -9.609 0.740 1.00 95.31 98 GLY A O 1
ATOM 778 N N . ARG A 1 99 ? -8.723 -7.973 2.050 1.00 95.06 99 ARG A N 1
ATOM 779 C CA . ARG A 1 99 ? -10.019 -7.623 2.661 1.00 95.06 99 ARG A CA 1
ATOM 780 C C . ARG A 1 99 ? -10.921 -6.818 1.733 1.00 95.06 99 ARG A C 1
ATOM 782 O O . ARG A 1 99 ? -12.136 -6.985 1.780 1.00 95.06 99 ARG A O 1
ATOM 789 N N . TYR A 1 100 ? -10.347 -5.961 0.898 1.00 94.94 100 TYR A N 1
ATOM 790 C CA . TYR A 1 100 ? -11.101 -5.102 -0.014 1.00 94.94 100 TYR A CA 1
ATOM 791 C C . TYR A 1 100 ? -11.413 -5.772 -1.353 1.00 94.94 100 TYR A C 1
ATOM 793 O O . TYR A 1 100 ? -12.170 -5.208 -2.139 1.00 94.94 100 TYR A O 1
ATOM 801 N N . GLY A 1 101 ? -10.877 -6.972 -1.598 1.00 93.94 101 GLY A N 1
ATOM 802 C CA . GLY A 1 101 ? -11.090 -7.717 -2.839 1.00 93.94 101 GLY A CA 1
ATOM 803 C C . GLY A 1 101 ? -10.288 -7.168 -4.018 1.00 93.94 101 GLY A C 1
ATOM 804 O O . GLY A 1 101 ? -10.667 -7.381 -5.166 1.00 93.94 101 GLY A O 1
ATOM 805 N N . VAL A 1 102 ? -9.190 -6.459 -3.747 1.00 93.94 102 VAL A N 1
ATOM 806 C CA . VAL A 1 102 ? -8.293 -5.927 -4.775 1.00 93.94 102 VAL A CA 1
ATOM 807 C C . VAL A 1 102 ? -7.179 -6.940 -5.022 1.00 93.94 102 VAL A C 1
ATOM 809 O O . VAL A 1 102 ? -6.493 -7.369 -4.094 1.00 93.94 102 VAL A O 1
ATOM 812 N N . ALA A 1 103 ? -6.987 -7.334 -6.280 1.00 92.19 103 ALA A N 1
ATOM 813 C CA . ALA A 1 103 ? -5.937 -8.276 -6.642 1.00 92.19 103 ALA A CA 1
ATOM 814 C C . ALA A 1 103 ? -4.557 -7.606 -6.572 1.00 92.19 103 ALA A C 1
ATOM 816 O O . ALA A 1 103 ? -4.307 -6.598 -7.233 1.00 92.19 103 ALA A O 1
ATOM 817 N N . ALA A 1 104 ? -3.648 -8.191 -5.792 1.00 89.69 104 ALA A N 1
ATOM 818 C CA . ALA A 1 104 ? -2.239 -7.826 -5.839 1.00 89.69 104 ALA A CA 1
ATOM 819 C C . ALA A 1 104 ? -1.609 -8.367 -7.132 1.00 89.69 104 ALA A C 1
ATOM 821 O O . ALA A 1 104 ? -1.793 -9.534 -7.482 1.00 89.69 104 ALA A O 1
ATOM 822 N N . ASP A 1 105 ? -0.847 -7.523 -7.822 1.00 90.25 105 ASP A N 1
ATOM 823 C CA . ASP A 1 105 ? -0.120 -7.866 -9.043 1.00 90.25 105 ASP A CA 1
ATOM 824 C C . ASP A 1 105 ? 1.403 -7.733 -8.837 1.00 90.25 105 ASP A C 1
ATOM 826 O O . ASP A 1 105 ? 1.858 -7.198 -7.818 1.00 90.25 105 ASP A O 1
ATOM 830 N N . PRO A 1 106 ? 2.229 -8.218 -9.782 1.00 88.75 106 PRO A N 1
ATOM 831 C CA . PRO A 1 106 ? 3.681 -8.075 -9.687 1.00 88.75 106 PRO A CA 1
ATOM 832 C C . PRO A 1 106 ? 4.158 -6.615 -9.632 1.00 88.75 106 PRO A C 1
ATOM 834 O O . PRO A 1 106 ? 5.230 -6.337 -9.082 1.00 88.75 106 PRO A O 1
ATOM 837 N N . ASP A 1 107 ? 3.375 -5.675 -10.166 1.00 91.69 107 ASP A N 1
ATOM 838 C CA . ASP A 1 107 ? 3.720 -4.256 -10.175 1.00 91.69 107 ASP A CA 1
ATOM 839 C C . ASP A 1 107 ? 3.594 -3.623 -8.783 1.00 91.69 107 ASP A C 1
ATOM 841 O O . ASP A 1 107 ? 4.302 -2.655 -8.490 1.00 91.69 107 ASP A O 1
ATOM 845 N N . LEU A 1 108 ? 2.806 -4.203 -7.871 1.00 92.56 108 LEU A N 1
ATOM 846 C CA . LEU A 1 108 ? 2.782 -3.802 -6.461 1.00 92.56 108 LEU A CA 1
ATOM 847 C C . LEU A 1 108 ? 4.166 -3.952 -5.832 1.00 92.56 108 LEU A C 1
ATOM 849 O O . LEU A 1 108 ? 4.711 -3.000 -5.271 1.00 92.56 108 LEU A O 1
ATOM 853 N N . MET A 1 109 ? 4.772 -5.131 -5.976 1.00 90.69 109 MET A N 1
ATOM 854 C CA . MET A 1 109 ? 6.103 -5.398 -5.427 1.00 90.69 109 MET A CA 1
ATOM 855 C C . MET A 1 109 ? 7.175 -4.556 -6.117 1.00 90.69 109 MET A C 1
ATOM 857 O O . MET A 1 109 ? 8.073 -4.040 -5.450 1.00 90.69 109 MET A O 1
ATOM 861 N N . ARG A 1 110 ? 7.048 -4.332 -7.433 1.00 91.38 110 ARG A N 1
ATOM 862 C CA . ARG A 1 110 ? 7.909 -3.388 -8.159 1.00 91.38 110 ARG A CA 1
ATOM 863 C C . ARG A 1 110 ? 7.812 -1.975 -7.577 1.00 91.38 110 ARG A C 1
ATOM 865 O O . ARG A 1 110 ? 8.838 -1.333 -7.381 1.00 91.38 110 ARG A O 1
ATOM 872 N N . SER A 1 111 ? 6.609 -1.506 -7.264 1.00 94.06 111 SER A N 1
ATOM 873 C CA . SER A 1 111 ? 6.371 -0.159 -6.727 1.00 94.06 111 SER A CA 1
ATOM 874 C C . SER A 1 111 ? 6.991 0.016 -5.346 1.00 94.06 111 SER A C 1
ATOM 876 O O . SER A 1 111 ? 7.649 1.020 -5.080 1.00 94.06 111 SER A O 1
ATOM 878 N N . PHE A 1 112 ? 6.864 -0.995 -4.490 1.00 92.88 112 PHE A N 1
ATOM 879 C CA . PHE A 1 112 ? 7.543 -1.021 -3.201 1.00 92.88 112 PHE A CA 1
ATOM 880 C C . PHE A 1 112 ? 9.073 -1.021 -3.334 1.00 92.88 112 PHE A C 1
ATOM 882 O O . PHE A 1 112 ? 9.747 -0.259 -2.640 1.00 92.88 112 PHE A O 1
ATOM 889 N N . ALA A 1 113 ? 9.621 -1.834 -4.242 1.00 91.19 113 ALA A N 1
ATOM 890 C CA . ALA A 1 113 ? 11.058 -1.892 -4.489 1.00 91.19 113 ALA A CA 1
ATOM 891 C C . ALA A 1 113 ? 11.608 -0.564 -5.038 1.00 91.19 113 ALA A C 1
ATOM 893 O O . ALA A 1 113 ? 12.685 -0.139 -4.627 1.00 91.19 113 ALA A O 1
ATOM 894 N N . ILE A 1 114 ? 10.870 0.111 -5.926 1.00 91.75 114 ILE A N 1
ATOM 895 C CA . ILE A 1 114 ? 11.246 1.428 -6.462 1.00 91.75 114 ILE A CA 1
ATOM 896 C C . ILE A 1 114 ? 11.154 2.507 -5.379 1.00 91.75 114 ILE A C 1
ATOM 898 O O . ILE A 1 114 ? 12.094 3.281 -5.221 1.00 91.75 114 ILE A O 1
ATOM 902 N N . GLY A 1 115 ? 10.051 2.558 -4.626 1.00 90.69 115 GLY A N 1
ATOM 903 C CA . GLY A 1 115 ? 9.831 3.591 -3.614 1.00 90.69 115 GLY A CA 1
ATOM 904 C C . GLY A 1 115 ? 10.795 3.468 -2.434 1.00 90.69 115 GLY A C 1
ATOM 905 O O . GLY A 1 115 ? 11.532 4.397 -2.109 1.00 90.69 115 GLY A O 1
ATOM 906 N N . PHE A 1 116 ? 10.816 2.310 -1.777 1.00 88.31 116 PHE A N 1
ATOM 907 C CA . PHE A 1 116 ? 11.569 2.127 -0.534 1.00 88.31 116 PHE A CA 1
ATOM 908 C C . PHE A 1 116 ? 13.016 1.676 -0.760 1.00 88.31 116 PHE A C 1
ATOM 910 O O . PHE A 1 116 ? 13.852 1.820 0.143 1.00 88.31 116 PHE A O 1
ATOM 917 N N . GLY A 1 117 ? 13.338 1.175 -1.956 1.00 84.56 117 GLY A N 1
ATOM 918 C CA . GLY A 1 117 ? 14.694 0.792 -2.328 1.00 84.56 117 GLY A CA 1
ATOM 919 C C . GLY A 1 117 ? 15.276 -0.269 -1.382 1.00 84.56 117 GLY A C 1
ATOM 920 O O . GLY A 1 117 ? 14.564 -1.188 -0.973 1.00 84.56 117 GLY A O 1
ATOM 921 N N . PRO A 1 118 ? 16.552 -0.141 -0.968 1.00 75.69 118 PRO A N 1
ATOM 922 C CA . PRO A 1 118 ? 17.213 -1.094 -0.069 1.00 75.69 118 PRO A CA 1
ATOM 923 C C . PRO A 1 118 ? 16.519 -1.290 1.286 1.00 75.69 118 PRO A C 1
ATOM 925 O O . PRO A 1 118 ? 16.785 -2.280 1.964 1.00 75.69 118 PRO A O 1
ATOM 928 N N . ARG A 1 119 ? 15.642 -0.359 1.694 1.00 78.50 119 ARG A N 1
ATOM 929 C CA . ARG A 1 119 ? 14.881 -0.456 2.947 1.00 78.50 119 ARG A CA 1
ATOM 930 C C . ARG A 1 119 ? 13.760 -1.489 2.870 1.00 78.50 119 ARG A C 1
ATOM 932 O O . ARG A 1 119 ? 13.353 -1.987 3.910 1.00 78.50 119 ARG A O 1
ATOM 939 N N . PHE A 1 120 ? 13.263 -1.816 1.671 1.00 65.31 120 PHE A N 1
ATOM 940 C CA . PHE A 1 120 ? 12.097 -2.692 1.485 1.00 65.31 120 PHE A CA 1
ATOM 941 C C . PHE A 1 120 ? 12.310 -4.140 1.970 1.00 65.31 120 PHE A C 1
ATOM 943 O O . PHE A 1 120 ? 11.350 -4.893 2.108 1.00 65.31 120 PHE A O 1
ATOM 950 N N . GLY A 1 121 ? 13.550 -4.518 2.279 1.00 60.12 121 GLY A N 1
ATOM 951 C CA . GLY A 1 121 ? 13.883 -5.789 2.907 1.00 60.12 121 GLY A CA 1
ATOM 952 C C . GLY A 1 121 ? 15.179 -6.366 2.361 1.00 60.12 121 GLY A C 1
ATOM 953 O O . GLY A 1 121 ? 15.590 -6.109 1.227 1.00 60.12 121 GLY A O 1
ATOM 954 N N . SER A 1 122 ? 15.835 -7.177 3.188 1.00 55.53 122 SER A N 1
ATOM 955 C CA . SER A 1 122 ? 16.924 -8.035 2.726 1.00 55.53 122 SER A CA 1
ATOM 956 C C . SER A 1 122 ? 16.356 -9.086 1.768 1.00 55.53 122 SER A C 1
ATOM 958 O O . SER A 1 122 ? 15.203 -9.484 1.903 1.00 55.53 122 SER A O 1
ATOM 960 N N . GLY A 1 123 ? 17.148 -9.558 0.802 1.00 53.69 123 GLY A N 1
ATOM 961 C CA . GLY A 1 123 ? 16.667 -10.378 -0.318 1.00 53.69 123 GLY A CA 1
ATOM 962 C C . GLY A 1 123 ? 15.937 -11.684 0.020 1.00 53.69 123 GLY A C 1
ATOM 963 O O . GLY A 1 123 ? 15.604 -12.378 -0.923 1.00 53.69 123 GLY A O 1
ATOM 964 N N . ARG A 1 124 ? 15.708 -12.024 1.298 1.00 54.66 124 ARG A N 1
ATOM 965 C CA . ARG A 1 124 ? 14.900 -13.151 1.785 1.00 54.66 124 ARG A CA 1
ATOM 966 C C . ARG A 1 124 ? 13.390 -12.880 1.693 1.00 54.66 124 ARG A C 1
ATOM 968 O O . ARG A 1 124 ? 12.662 -13.748 1.235 1.00 54.66 124 ARG A O 1
ATOM 975 N N . ASP A 1 125 ? 12.960 -11.654 1.992 1.00 56.47 125 ASP A N 1
ATOM 976 C CA . ASP A 1 125 ? 11.549 -11.247 1.894 1.00 56.47 125 ASP A CA 1
ATOM 977 C C . ASP A 1 125 ? 11.064 -11.189 0.435 1.00 56.47 125 ASP A C 1
ATOM 979 O O . ASP A 1 125 ? 9.902 -11.432 0.133 1.00 56.47 125 ASP A O 1
ATOM 983 N N . ILE A 1 126 ? 11.984 -10.896 -0.489 1.00 57.88 126 ILE A N 1
ATOM 984 C CA . ILE A 1 126 ? 11.736 -10.847 -1.935 1.00 57.88 126 ILE A CA 1
ATOM 985 C C . ILE A 1 126 ? 11.551 -12.264 -2.520 1.00 57.88 126 ILE A C 1
ATOM 987 O O . ILE A 1 126 ? 10.765 -12.439 -3.451 1.00 57.88 126 ILE A O 1
ATOM 991 N N . VAL A 1 127 ? 12.218 -13.286 -1.962 1.00 58.59 127 VAL A N 1
ATOM 992 C CA . VAL A 1 127 ? 12.101 -14.681 -2.448 1.00 58.59 127 VAL A CA 1
ATOM 993 C C . VAL A 1 127 ? 10.777 -15.322 -2.076 1.00 58.59 127 VAL A C 1
ATOM 995 O O . VAL A 1 127 ? 10.214 -16.042 -2.897 1.00 58.59 127 VAL A O 1
ATOM 998 N N . ASP A 1 128 ? 10.246 -15.011 -0.894 1.00 54.84 128 ASP A N 1
ATOM 999 C CA . ASP A 1 128 ? 8.926 -15.493 -0.465 1.00 54.84 128 ASP A CA 1
ATOM 1000 C C . ASP A 1 128 ? 7.793 -14.949 -1.356 1.00 54.84 128 ASP A C 1
ATOM 1002 O O . ASP A 1 128 ? 6.718 -15.537 -1.442 1.00 54.84 128 ASP A O 1
ATOM 1006 N N . LEU A 1 129 ? 8.059 -13.869 -2.097 1.00 56.44 129 LEU A N 1
ATOM 1007 C CA . LEU A 1 129 ? 7.151 -13.249 -3.065 1.00 56.44 129 LEU A CA 1
ATOM 1008 C C . LEU A 1 129 ? 7.342 -13.770 -4.503 1.00 56.44 129 LEU A C 1
ATOM 1010 O O . LEU A 1 129 ? 6.792 -13.202 -5.445 1.00 56.44 129 LEU A O 1
ATOM 1014 N N . GLY A 1 130 ? 8.128 -14.834 -4.697 1.00 55.16 130 GLY A N 1
ATOM 1015 C CA . GLY A 1 130 ? 8.342 -15.468 -6.002 1.00 55.16 130 GLY A CA 1
ATOM 1016 C C . GLY A 1 130 ? 9.425 -14.819 -6.872 1.00 55.16 130 GLY A C 1
ATOM 1017 O O . GLY A 1 130 ? 9.598 -15.216 -8.025 1.00 55.16 130 GLY A O 1
ATOM 1018 N N . PHE A 1 131 ? 10.187 -13.855 -6.347 1.00 56.91 131 PHE A N 1
ATOM 1019 C CA . PHE A 1 131 ? 11.306 -13.238 -7.060 1.00 56.91 131 PHE A CA 1
ATOM 1020 C C . PHE A 1 131 ? 12.638 -13.881 -6.659 1.00 56.91 131 PHE A C 1
ATOM 1022 O O . PHE A 1 131 ? 12.985 -13.965 -5.487 1.00 56.91 131 PHE A O 1
ATOM 1029 N N . THR A 1 132 ? 13.453 -14.295 -7.628 1.00 61.19 132 THR A N 1
ATOM 1030 C CA . THR A 1 132 ? 14.784 -14.845 -7.333 1.00 61.19 132 THR A CA 1
ATOM 1031 C C . THR A 1 132 ? 15.703 -13.770 -6.743 1.00 61.19 132 THR A C 1
ATOM 1033 O O . THR A 1 132 ? 15.952 -12.736 -7.365 1.00 61.19 132 THR A O 1
ATOM 1036 N N . SER A 1 133 ? 16.269 -14.035 -5.564 1.00 63.94 133 SER A N 1
ATOM 1037 C CA . SER A 1 133 ? 17.271 -13.158 -4.948 1.00 63.94 133 SER A CA 1
ATOM 1038 C C . SER A 1 133 ? 18.494 -12.993 -5.854 1.00 63.94 133 SER A C 1
ATOM 1040 O O . SER A 1 133 ? 19.018 -13.966 -6.403 1.00 63.94 133 SER A O 1
ATOM 1042 N N . LEU A 1 134 ? 19.034 -11.773 -5.944 1.00 60.84 134 LEU A N 1
ATOM 1043 C CA . LEU A 1 134 ? 20.279 -11.511 -6.676 1.00 60.84 134 LEU A CA 1
ATOM 1044 C C . LEU A 1 134 ? 21.440 -12.382 -6.161 1.00 60.84 134 LEU A C 1
ATOM 1046 O O . LEU A 1 134 ? 22.272 -12.829 -6.950 1.00 60.84 134 LEU A O 1
ATOM 1050 N N . GLY A 1 135 ? 21.471 -12.686 -4.859 1.00 66.00 135 GLY A N 1
ATOM 1051 C CA . GLY A 1 135 ? 22.454 -13.599 -4.274 1.00 66.00 135 GLY A CA 1
ATOM 1052 C C . GLY A 1 135 ? 22.350 -15.019 -4.834 1.00 66.00 135 GLY A C 1
ATOM 1053 O O . GLY A 1 135 ? 23.376 -15.652 -5.078 1.00 66.00 135 GLY A O 1
ATOM 1054 N N . GLU A 1 136 ? 21.141 -15.502 -5.120 1.00 64.62 136 GLU A N 1
ATOM 1055 C CA . GLU A 1 136 ? 20.923 -16.800 -5.767 1.00 64.62 136 GLU A CA 1
ATOM 1056 C C . GLU A 1 136 ? 21.360 -16.771 -7.239 1.00 64.62 136 GLU A C 1
ATOM 1058 O O . GLU A 1 136 ? 22.066 -17.673 -7.692 1.00 64.62 136 GLU A O 1
ATOM 1063 N N . ILE A 1 137 ? 21.030 -15.705 -7.974 1.00 67.06 137 ILE A N 1
ATOM 1064 C CA . ILE A 1 137 ? 21.449 -15.520 -9.375 1.00 67.06 137 ILE A CA 1
ATOM 1065 C C . ILE A 1 137 ? 22.982 -15.497 -9.485 1.00 67.06 137 ILE A C 1
ATOM 1067 O O . ILE A 1 137 ? 23.575 -16.178 -10.330 1.00 67.06 137 ILE A O 1
ATOM 1071 N N . VAL A 1 138 ? 23.649 -14.750 -8.600 1.00 71.44 138 VAL A N 1
ATOM 1072 C CA . VAL A 1 138 ? 25.115 -14.668 -8.550 1.00 71.44 138 VAL A CA 1
ATOM 1073 C C . VAL A 1 138 ? 25.728 -15.998 -8.106 1.00 71.44 138 VAL A C 1
ATOM 1075 O O . VAL A 1 138 ? 26.752 -16.406 -8.659 1.00 71.44 138 VAL A O 1
ATOM 1078 N N . SER A 1 139 ? 25.102 -16.714 -7.169 1.00 61.72 139 SER A N 1
ATOM 1079 C CA . SER A 1 139 ? 25.583 -18.025 -6.712 1.00 61.72 139 SER A CA 1
ATOM 1080 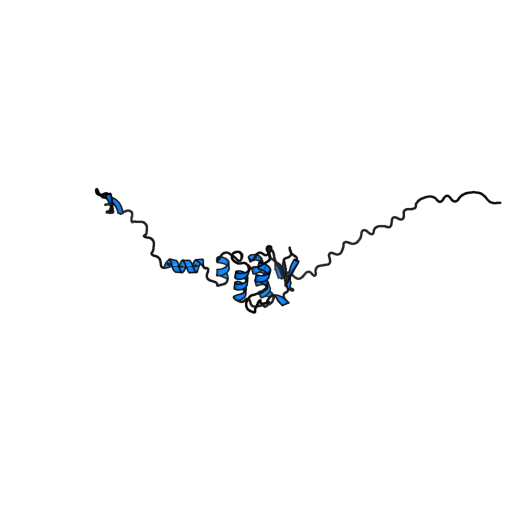C C . SER A 1 139 ? 25.467 -19.087 -7.807 1.00 61.72 139 SER A C 1
ATOM 1082 O O . SER A 1 139 ? 26.434 -19.807 -8.053 1.00 61.72 139 SER A O 1
ATOM 1084 N N . ARG A 1 140 ? 24.363 -19.125 -8.568 1.00 58.59 140 ARG A N 1
ATOM 1085 C CA . ARG A 1 140 ? 24.222 -20.012 -9.740 1.00 58.59 140 ARG A CA 1
ATOM 1086 C C . ARG A 1 140 ? 25.301 -19.759 -10.791 1.00 58.59 140 ARG A C 1
ATOM 1088 O O . ARG A 1 140 ? 25.826 -20.712 -11.359 1.00 58.59 140 ARG A O 1
ATOM 1095 N N . ARG A 1 141 ? 25.703 -18.500 -10.999 1.00 59.78 141 ARG A N 1
ATOM 1096 C CA . ARG A 1 141 ? 26.825 -18.163 -11.893 1.00 59.78 141 ARG A CA 1
ATOM 1097 C C . ARG A 1 141 ? 28.183 -18.621 -11.337 1.00 59.78 141 ARG A C 1
ATOM 1099 O O . ARG A 1 141 ? 29.074 -18.951 -12.114 1.00 59.78 141 ARG A O 1
ATOM 1106 N N . ARG A 1 142 ? 28.354 -18.679 -10.011 1.00 52.00 142 ARG A N 1
ATOM 1107 C CA . ARG A 1 142 ? 29.599 -19.127 -9.354 1.00 52.00 142 ARG A CA 1
ATOM 1108 C C . ARG A 1 142 ? 29.717 -20.648 -9.199 1.00 52.00 142 ARG A C 1
ATOM 1110 O O . ARG A 1 142 ? 30.837 -21.143 -9.116 1.00 52.00 142 ARG A O 1
ATOM 1117 N N . HIS A 1 143 ? 28.618 -21.401 -9.247 1.00 50.75 143 HIS A N 1
ATOM 1118 C CA . HIS A 1 143 ? 28.644 -22.871 -9.190 1.00 50.75 143 HIS A CA 1
ATOM 1119 C C . HIS A 1 143 ? 29.141 -23.562 -10.476 1.00 50.75 143 HIS A C 1
ATOM 1121 O O . HIS A 1 143 ? 29.280 -24.781 -10.493 1.00 50.75 143 HIS A O 1
ATOM 1127 N N . GLY A 1 144 ? 29.507 -22.806 -11.519 1.00 51.25 144 GLY A N 1
ATOM 1128 C CA . GLY A 1 144 ? 30.345 -23.302 -12.621 1.00 51.25 144 GLY A CA 1
ATOM 1129 C C . GLY A 1 144 ? 31.851 -23.359 -12.296 1.00 51.25 144 GLY A C 1
ATOM 1130 O O . GLY A 1 144 ? 32.646 -23.789 -13.130 1.00 51.25 144 GLY A O 1
ATOM 1131 N N . GLY A 1 145 ? 32.273 -22.907 -11.109 1.00 52.50 145 GLY A N 1
ATOM 1132 C CA . GLY A 1 145 ? 33.674 -22.841 -10.694 1.00 52.50 145 GLY A CA 1
ATOM 1133 C C . GLY A 1 145 ? 34.118 -24.056 -9.877 1.00 52.50 145 GLY A C 1
ATOM 1134 O O . GLY A 1 145 ? 33.632 -24.269 -8.772 1.00 52.50 145 GLY A O 1
ATOM 1135 N N . ARG A 1 146 ? 35.056 -24.827 -10.446 1.00 55.00 146 ARG A N 1
ATOM 1136 C CA . ARG A 1 146 ? 35.853 -25.933 -9.871 1.00 55.00 146 ARG A CA 1
ATOM 1137 C C . ARG A 1 146 ? 35.771 -26.111 -8.345 1.00 55.00 146 ARG A C 1
ATOM 1139 O O . ARG A 1 146 ? 36.164 -25.230 -7.584 1.00 55.00 146 ARG A O 1
ATOM 1146 N N . LYS A 1 147 ? 35.410 -27.333 -7.930 1.00 49.72 147 LYS A N 1
ATOM 1147 C CA . LYS A 1 147 ? 35.611 -27.870 -6.575 1.00 49.72 147 LYS A CA 1
ATOM 1148 C C . LYS A 1 147 ? 37.022 -27.491 -6.079 1.00 49.72 147 LYS A C 1
ATOM 1150 O O . LYS A 1 147 ? 37.986 -27.819 -6.779 1.00 49.72 147 LYS A O 1
ATOM 1155 N N . PRO A 1 148 ? 37.176 -26.816 -4.923 1.00 53.97 148 PRO A N 1
ATOM 1156 C CA . PRO A 1 148 ? 38.496 -26.615 -4.338 1.00 53.97 148 PRO A CA 1
ATOM 1157 C C . PRO A 1 148 ? 39.126 -27.993 -4.089 1.00 53.97 148 PRO A C 1
ATOM 1159 O O . PRO A 1 148 ? 38.398 -28.922 -3.714 1.00 53.97 148 PRO A O 1
ATOM 1162 N N . PRO A 1 149 ? 40.435 -28.176 -4.347 1.00 56.75 149 PRO A N 1
ATOM 1163 C CA . PRO A 1 149 ? 41.079 -29.453 -4.080 1.00 56.75 149 PRO A CA 1
ATOM 1164 C C . PRO A 1 149 ? 40.839 -29.801 -2.610 1.00 56.75 149 PRO A C 1
ATOM 1166 O O . PRO A 1 149 ? 41.052 -28.968 -1.729 1.00 56.75 149 PRO A O 1
ATOM 1169 N N . GLY A 1 150 ? 40.321 -31.007 -2.368 1.00 61.75 150 GLY A N 1
ATOM 1170 C CA . GLY A 1 150 ? 40.118 -31.509 -1.014 1.00 61.75 150 GLY A CA 1
ATOM 1171 C C . GLY A 1 150 ? 41.434 -31.507 -0.227 1.00 61.75 150 GLY A C 1
ATOM 1172 O O . GLY A 1 150 ? 42.506 -31.403 -0.835 1.00 61.75 150 GLY A O 1
ATOM 1173 N N . PRO A 1 151 ? 41.369 -31.608 1.112 1.00 63.66 151 PRO A N 1
ATOM 1174 C CA . PRO A 1 151 ? 42.570 -31.708 1.928 1.00 63.66 151 PRO A CA 1
ATOM 1175 C C . PRO A 1 151 ? 43.475 -32.813 1.374 1.00 63.66 151 PRO A C 1
ATOM 1177 O O . PRO A 1 151 ? 42.999 -33.888 1.001 1.00 63.66 151 PRO A O 1
ATOM 1180 N N . LEU A 1 152 ? 44.768 -32.500 1.241 1.00 58.78 152 LE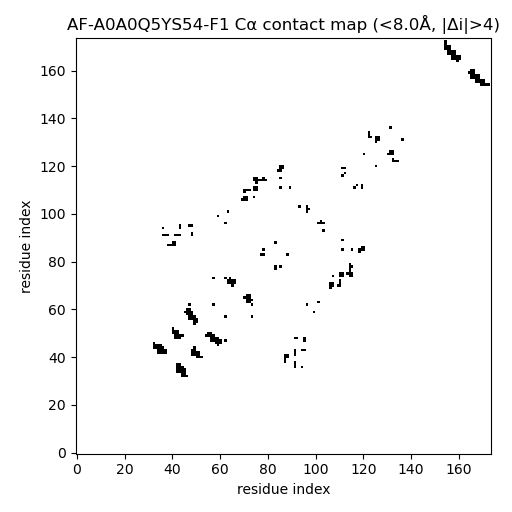U A N 1
ATOM 1181 C CA . LEU A 1 152 ? 45.761 -33.443 0.733 1.00 58.78 152 LEU A CA 1
ATOM 1182 C C . LEU A 1 152 ? 45.723 -34.717 1.597 1.00 58.78 152 LEU A C 1
ATOM 1184 O O . LEU A 1 152 ? 45.623 -34.592 2.820 1.00 58.78 152 LEU A O 1
ATOM 1188 N N . PRO A 1 153 ? 45.806 -35.919 0.999 1.00 59.88 153 PRO A N 1
ATOM 1189 C CA . PRO A 1 153 ? 45.966 -37.143 1.774 1.00 59.88 153 PRO A CA 1
ATOM 1190 C C . PRO A 1 153 ? 47.205 -37.010 2.668 1.00 59.88 153 PRO A C 1
ATOM 1192 O O . PRO A 1 153 ? 48.234 -36.483 2.234 1.00 59.88 153 PRO A O 1
ATOM 1195 N N . SER A 1 154 ? 47.094 -37.474 3.913 1.00 62.25 154 SER A N 1
ATOM 1196 C CA . SER A 1 154 ? 48.113 -37.406 4.976 1.00 62.25 154 SER A CA 1
ATOM 1197 C C . SER A 1 154 ? 49.457 -38.050 4.615 1.00 62.25 154 SER A C 1
ATOM 1199 O O . SER A 1 154 ? 50.444 -37.876 5.325 1.00 62.25 154 SER A O 1
ATOM 1201 N N . ASP A 1 155 ? 49.507 -38.741 3.480 1.00 60.03 155 ASP A N 1
ATOM 1202 C CA . ASP A 1 155 ? 50.615 -39.581 3.042 1.00 60.03 155 ASP A CA 1
ATOM 1203 C C . ASP A 1 155 ? 51.538 -38.835 2.058 1.00 60.03 155 ASP A C 1
ATOM 1205 O O . ASP A 1 155 ? 52.482 -39.409 1.513 1.00 60.03 155 ASP A O 1
ATOM 1209 N N . VAL A 1 156 ? 51.277 -37.543 1.809 1.00 59.53 156 VAL A N 1
ATOM 1210 C CA . VAL A 1 156 ? 52.050 -36.697 0.891 1.00 59.53 156 VAL A CA 1
ATOM 1211 C C . VAL A 1 156 ? 52.652 -35.510 1.637 1.00 59.53 156 VAL A C 1
ATOM 1213 O O . VAL A 1 156 ? 51.953 -34.574 2.024 1.00 59.53 156 VAL A O 1
ATOM 1216 N N . ALA A 1 157 ? 53.978 -35.511 1.771 1.00 65.19 157 ALA A N 1
ATOM 1217 C CA . ALA A 1 157 ? 54.726 -34.400 2.345 1.00 65.19 157 ALA A CA 1
ATOM 1218 C C . ALA A 1 157 ? 55.391 -33.562 1.245 1.00 65.19 157 ALA A C 1
ATOM 1220 O O . ALA A 1 157 ? 55.874 -34.075 0.232 1.00 65.19 157 ALA A O 1
ATOM 1221 N N . TRP A 1 158 ? 55.450 -32.250 1.462 1.00 62.34 158 TRP A N 1
ATOM 1222 C CA . TRP A 1 158 ? 56.243 -31.350 0.631 1.00 62.34 158 TRP A CA 1
ATOM 1223 C C . TRP A 1 158 ? 57.678 -31.331 1.146 1.00 62.34 158 TRP A C 1
ATOM 1225 O O . TRP A 1 158 ? 57.929 -30.895 2.269 1.00 62.34 158 TRP A O 1
ATOM 1235 N N . ARG A 1 159 ? 58.626 -31.776 0.322 1.00 64.44 159 ARG A N 1
ATOM 1236 C CA . ARG A 1 159 ? 60.059 -31.642 0.595 1.00 64.44 159 ARG A CA 1
ATOM 1237 C C . ARG A 1 159 ? 60.663 -30.633 -0.367 1.00 64.44 159 ARG A C 1
ATOM 1239 O O . ARG A 1 159 ? 60.272 -30.542 -1.528 1.00 64.44 159 ARG A O 1
ATOM 1246 N N . ARG A 1 160 ? 61.602 -29.851 0.152 1.00 64.38 160 ARG A N 1
ATOM 1247 C CA . ARG A 1 160 ? 62.452 -28.985 -0.657 1.00 64.38 160 ARG A CA 1
ATOM 1248 C C . ARG A 1 160 ? 63.666 -29.811 -1.067 1.00 64.38 160 ARG A C 1
ATOM 1250 O O . ARG A 1 160 ? 64.263 -30.439 -0.193 1.00 64.38 160 ARG A O 1
ATOM 1257 N N . ASP A 1 161 ? 63.967 -29.866 -2.356 1.00 67.06 161 ASP A N 1
ATOM 1258 C CA . ASP A 1 161 ? 65.208 -30.483 -2.818 1.00 67.06 161 ASP A CA 1
ATOM 1259 C C . ASP A 1 161 ? 66.411 -29.564 -2.548 1.00 67.06 161 ASP A C 1
ATOM 1261 O O . ASP A 1 161 ? 66.263 -28.416 -2.118 1.00 67.06 161 ASP A O 1
ATOM 1265 N N . GLU A 1 162 ? 67.616 -30.082 -2.771 1.00 60.03 162 GLU A N 1
ATOM 1266 C CA . GLU A 1 162 ? 68.880 -29.376 -2.519 1.00 60.03 162 GLU A CA 1
ATOM 1267 C C . GLU A 1 162 ? 69.048 -28.116 -3.389 1.00 60.03 162 GLU A C 1
ATOM 1269 O O . GLU A 1 162 ? 69.872 -27.259 -3.086 1.00 60.03 162 GLU A O 1
ATOM 1274 N N . THR A 1 163 ? 68.230 -27.969 -4.439 1.00 61.31 163 THR A N 1
ATOM 1275 C CA . THR A 1 163 ? 68.202 -26.799 -5.335 1.00 61.31 163 THR A CA 1
ATOM 1276 C C . THR A 1 163 ? 67.162 -25.758 -4.897 1.00 61.31 163 THR A C 1
ATOM 1278 O O . THR A 1 163 ? 67.101 -24.652 -5.430 1.00 61.31 163 THR A O 1
ATOM 1281 N N . GLY A 1 164 ? 66.366 -26.062 -3.871 1.00 57.59 164 GLY A N 1
ATOM 1282 C CA . GLY A 1 164 ? 65.406 -25.141 -3.283 1.00 57.59 164 GLY A CA 1
ATOM 1283 C C . GLY A 1 164 ? 63.981 -25.270 -3.825 1.00 57.59 164 GLY A C 1
ATOM 1284 O O . GLY A 1 164 ? 63.101 -24.552 -3.329 1.00 57.59 164 GLY A O 1
ATOM 1285 N N . ASP A 1 165 ? 63.726 -26.185 -4.763 1.00 57.62 165 ASP A N 1
ATOM 1286 C CA . ASP A 1 165 ? 62.420 -26.379 -5.389 1.00 57.62 165 ASP A CA 1
ATOM 1287 C C . ASP A 1 165 ? 61.546 -27.346 -4.571 1.00 57.62 165 ASP A C 1
ATOM 1289 O O . ASP A 1 165 ? 62.024 -28.297 -3.944 1.00 57.62 165 ASP A O 1
ATOM 1293 N N . ARG A 1 166 ? 60.240 -27.064 -4.492 1.00 57.41 166 ARG A N 1
ATOM 1294 C CA . ARG A 1 166 ? 59.310 -27.820 -3.636 1.00 57.41 166 ARG A CA 1
ATOM 1295 C C . ARG A 1 166 ? 58.642 -28.931 -4.433 1.00 57.41 166 ARG A C 1
ATOM 1297 O O . ARG A 1 166 ? 57.797 -28.668 -5.286 1.00 57.41 166 ARG A O 1
ATOM 1304 N N . ARG A 1 167 ? 58.923 -30.184 -4.072 1.00 63.22 167 ARG A N 1
ATOM 1305 C CA . ARG A 1 167 ? 58.321 -31.370 -4.697 1.00 63.22 167 ARG A CA 1
ATOM 1306 C C . ARG A 1 167 ? 57.543 -32.212 -3.687 1.00 63.22 167 ARG A C 1
ATOM 1308 O O . ARG A 1 167 ? 57.841 -32.233 -2.492 1.00 63.22 167 ARG A O 1
ATOM 1315 N N . ARG A 1 168 ? 56.504 -32.892 -4.180 1.00 62.50 168 ARG A N 1
ATOM 1316 C CA . ARG A 1 168 ? 55.683 -33.827 -3.396 1.00 62.50 168 ARG A CA 1
ATOM 1317 C C . ARG A 1 168 ? 56.367 -35.182 -3.341 1.00 62.50 168 ARG A C 1
ATOM 1319 O O . ARG A 1 168 ? 56.729 -35.713 -4.386 1.00 62.50 168 ARG A O 1
ATOM 1326 N N . VAL A 1 169 ? 56.493 -35.741 -2.143 1.00 67.38 169 VAL A N 1
ATOM 1327 C CA . VAL A 1 169 ? 57.006 -37.097 -1.934 1.00 67.38 169 VAL A CA 1
ATOM 1328 C C . VAL A 1 169 ? 56.036 -37.903 -1.078 1.00 67.38 169 VAL A C 1
ATOM 1330 O O . VAL A 1 169 ? 55.410 -37.365 -0.162 1.00 67.38 169 VAL A O 1
ATOM 1333 N N . ALA A 1 170 ? 55.900 -39.188 -1.403 1.00 62.94 170 ALA A N 1
ATOM 1334 C CA . ALA A 1 170 ? 55.107 -40.125 -0.619 1.00 62.94 170 ALA A CA 1
ATOM 1335 C C . ALA A 1 170 ? 55.846 -40.467 0.682 1.00 62.94 170 ALA A C 1
ATOM 1337 O O . ALA A 1 170 ? 57.045 -40.756 0.668 1.00 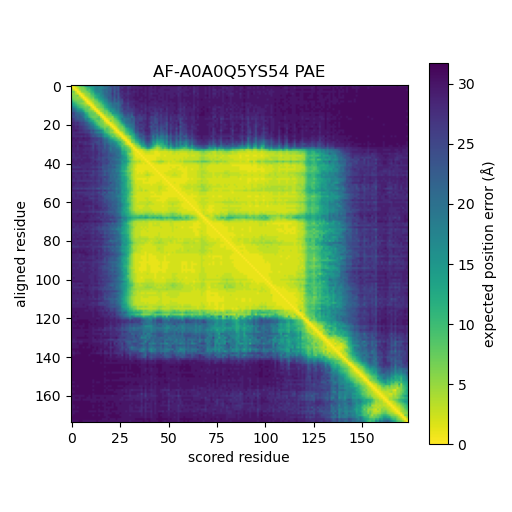62.94 170 ALA A O 1
ATOM 1338 N N . VAL A 1 171 ? 55.136 -40.419 1.805 1.00 60.38 171 VAL A N 1
ATOM 1339 C CA . VAL A 1 171 ? 55.654 -40.839 3.107 1.00 60.38 171 VAL A CA 1
ATOM 1340 C C . VAL A 1 171 ? 55.426 -42.345 3.226 1.00 60.38 171 VAL A C 1
ATOM 1342 O O . VAL A 1 171 ? 54.287 -42.795 3.286 1.00 60.38 171 VAL A O 1
ATOM 1345 N N . ALA A 1 172 ? 56.500 -43.139 3.218 1.00 51.91 172 ALA A N 1
ATOM 1346 C CA . ALA A 1 172 ? 56.400 -44.578 3.443 1.00 51.91 172 ALA A CA 1
ATOM 1347 C C . ALA A 1 172 ? 55.971 -44.833 4.898 1.00 51.91 172 ALA A C 1
ATOM 1349 O O . ALA A 1 172 ? 56.688 -44.465 5.831 1.00 51.91 172 ALA A O 1
ATOM 1350 N N . GLY A 1 173 ? 54.778 -45.409 5.070 1.00 55.31 173 GLY A N 1
ATOM 1351 C CA . GLY A 1 173 ? 54.232 -45.801 6.367 1.00 55.31 173 GLY A CA 1
ATOM 1352 C C . GLY A 1 173 ? 55.132 -46.820 7.064 1.00 55.31 173 GLY A C 1
ATOM 1353 O O . GLY A 1 173 ? 55.707 -47.694 6.413 1.00 55.31 173 GLY A O 1
ATOM 1354 N N . ARG A 1 174 ? 55.276 -46.662 8.379 1.00 44.12 174 ARG A N 1
ATOM 1355 C CA . ARG A 1 174 ? 56.033 -47.555 9.257 1.00 44.12 174 ARG A CA 1
ATOM 1356 C C . ARG A 1 174 ? 55.079 -48.440 10.040 1.00 44.12 174 ARG A C 1
ATOM 1358 O O . ARG A 1 174 ? 54.027 -47.903 10.449 1.00 44.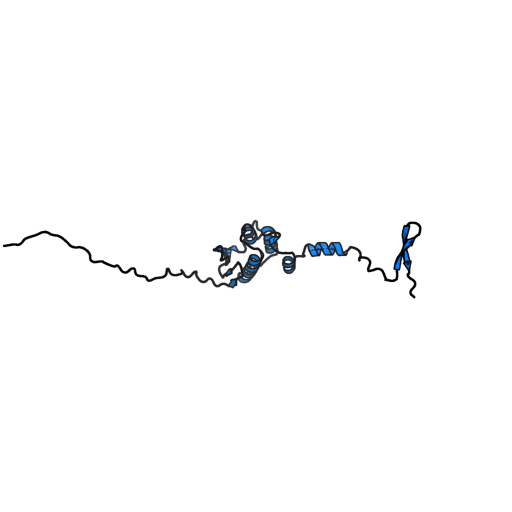12 174 ARG A O 1
#

=== Feature glossary ===
The features interleaved in this record are:

— What the protein is —

Sequence gives the chain of amino acids in standard one-letter code (A=alanine, C=cysteine, …, Y=tyrosine), read N→C. It is the only feature that is directly encoded by the gene; all structural features are derived from the folded form of this sequence.

Database cross-references. InterPro integrates a dozen domain/family signature databases into unified entries with residue-range hits. GO terms attach function/process/location labels with evidence codes. CATH codes position the fold in a four-level structural taxonomy. Organism is the NCBI-taxonomy species name.

— Where its atoms are —

Atomic coordinates in PDBx/mmCIF format — the same representation the Protein Data Bank distributes. Each line of the _atom_site loop places one backbone atom in Cartesian space (units: ångströms, origin: arbitrary).

The six renders are orthographic views along the three Cartesian axes in both directions. Representation (cartoon, sticks, or surface) and color scheme (sequence-rainbow or by-chain) vary across proteins so the training set covers all the common visualization conventions.

— Local backbone conformation —

Eight-state secondary structure (DSSP): H is the canonical α-helix, G the tighter 3₁₀-helix, I the wider π-helix; E/B are β-structure, T and S are turns and bends, and '-' is everything else. DSSP derives these from the pattern of main-chain N–H···O=C hydrogen bonds, not from the sequence.

P-SEA three-state annotation labels each residue as helix, strand, or coil based purely on the geometry of the Cα trace. It serves as a fallback when the full backbone (and thus DSSP) is unavailable.

The φ/ψ torsion pair specifies the backbone conformation at each residue. φ rotates about the N–Cα bond, ψ about the Cα–C bond. Steric clashes forbid most of the (φ, ψ) plane — the allowed regions (α-helix basin, β-sheet basin, left-handed helix) are the Ramachandran-allowed regions.

— Global shape and packing —

The geometric summary reports three shape descriptors. Rg (radius of gyration) measures how spread out the Cα atoms are about their centre of mass; compact globular proteins have small Rg, elongated or unfolded ones large. Cα contacts (<8 Å, |i−j|>4) count long-range residue pairs in spatial proximity — high for tightly packed folds, near zero for rods or random coil. The bounding-box extents give the protein's footprint along x, y, z in Å.

Solvent-accessible surface area (SASA) is the area in Å² traced out by the centre of a 1.4 Å probe sphere (a water molecule) rolled over the protein's van der Waals surface (Shrake–Rupley / Lee–Richards construction). Buried residues have near-zero SASA; fully exposed residues can exceed 200 Å². The total SASA scales roughly with the number of surface residues.

The contact map is a binary N×N matrix image: pixel (i, j) is dark where Cα_i and Cα_j are within 8 Å and |i−j|>4. Because the |i−j|>4 filter removes local helical contacts, off-diagonal stripes parallel to the main diagonal indicate parallel β-sheets; stripes perpendicular to it indicate antiparallel β-sheets. The Ramachandran plot scatters every residue's (φ, ψ) pair against the sterically allowed regions. The PAE heatmap renders the predicted-aligned-error matrix.

— Structural neighborhood —

3Di is Foldseek's structural alphabet. Each residue is assigned one of twenty discrete states based on how its Cα sits relative to its spatial (not sequential) neighbors. Aligning 3Di strings finds structural homologs roughly as well as full 3D superposition, but orders of magnitude faster.

Nearest PDB neighbors are the top structural matches found by Foldseek when searching this structure against the entire Protein Data Bank. Each hit reports a TM-score (0 to 1; >0.5 almost always implies the same fold) and an E-value. These are *structural* homologs — they may share no detectable sequence similarity.

— Confidence and disorder —

For AlphaFold models, the B-factor field carries pLDDT — the model's own estimate of local accuracy on a 0–100 scale. Regions with pLDDT<50 should be treated as essentially unmodeled; they often correspond to intrinsically disordered segments.

Crystallographic B-factors measure how much each atom's electron density is smeared out, in Å². They rise in mobile loops and surface residues and fall in the buried interior. In AlphaFold models this column is repurposed to hold pLDDT instead.

Predicted aligned error is AlphaFold's pairwise confidence. Unlike pLDDT (per-residue), PAE is per-residue-pair and captures whether two parts of the structure are correctly placed relative to each other. Units are ångströms of expected positional error.